Protein AF-A0A7Y3U774-F1 (afdb_monomer_lite)

pLDDT: mean 83.95, std 16.53, range [40.88, 98.19]

Radius of gyration: 30.3 Å; chains: 1; bounding box: 85×53×79 Å

Foldseek 3Di:
DPDDLVNVLVVLLVVLVVLVVVLVVCLVPDDDCCVPDCNVVLLQLLVQCQVPVVDVVSVQWPARVVPGTDPDGCVLSVCLNVLCVVVHSPDLVSLLVVLLVLLVLVLVVQLVVLCVVCVPSSNRNSVSSNVQSPPPVSSVSSRHSDCPSVVVSVVSVVVVVVVVVPPVVVVDPPPPPPPPPDPPDDDDDDDDDDDDDDDDDDDDDDDDDDDDDDDD

Secondary structure (DSSP, 8-state):
----HHHHHHHHHHHHHHHHHHHHHHHHHSPP-TTSTTHHHHHHHHHHHHHTTT-HHHHHS-EETTTEE-SS-THHHHHHHHHHHHH-TT-HHHHHHHHHHHHHHHHHHHHHHHHHH-TTT--HHHHHHHHHHH-HHHHHHTTSS-HHHHHHHHHHHHHHHHHHHH-HHHHS--PPP--------------------------------PPP----

Sequence (216 aa):
MPESPATLRRVITILAMICVIASITIRITGPSDIHDQTQPKTLSYTTDILTHSTDLDHWILPSIQQREPATKPPLYNWLAVPFVAVFGHQSIVAHKAPSLLTWLALIVILYRLGHHIDPAFRLTGPLAVIAFVTNYAWFKLGYLARPDGLLTLWLVIGWAAATALSDPSRTRPRFPAADHVGSHRAGSAHQGTAGSPHSGLCRAPALHHQPRFKRA

Structure (mmCIF, N/CA/C/O backbone):
data_AF-A0A7Y3U774-F1
#
_entry.id   AF-A0A7Y3U774-F1
#
loop_
_atom_site.group_PDB
_atom_site.id
_atom_site.type_symbol
_atom_site.label_atom_id
_atom_site.label_alt_id
_atom_site.label_comp_id
_atom_site.label_asym_id
_atom_site.label_entity_id
_atom_site.label_seq_id
_atom_site.pdbx_PDB_ins_code
_atom_site.Cartn_x
_atom_site.Cartn_y
_atom_site.Cartn_z
_atom_site.occupancy
_atom_site.B_iso_or_equiv
_atom_site.auth_seq_id
_atom_site.auth_comp_id
_atom_site.auth_asym_id
_atom_site.auth_atom_id
_atom_site.pdbx_PDB_model_num
ATOM 1 N N . MET A 1 1 ? -16.871 25.857 25.755 1.00 54.69 1 MET A N 1
ATOM 2 C CA . MET A 1 1 ? -18.035 25.284 25.047 1.00 54.69 1 MET A CA 1
ATOM 3 C C . MET A 1 1 ? -17.734 23.816 24.792 1.00 54.69 1 MET A C 1
ATOM 5 O O . MET A 1 1 ? -16.640 23.554 24.309 1.00 54.69 1 MET A O 1
ATOM 9 N N . PRO A 1 2 ? -18.591 22.859 25.182 1.00 52.97 2 PRO A N 1
ATOM 10 C CA . PRO A 1 2 ? -18.344 21.455 24.875 1.00 52.97 2 PRO A CA 1
ATOM 11 C C . PRO A 1 2 ? -18.519 21.244 23.366 1.00 52.97 2 PRO A C 1
ATOM 13 O O . PRO A 1 2 ? -19.636 21.286 22.854 1.00 52.97 2 PRO A O 1
ATOM 16 N N . GLU A 1 3 ? -17.409 21.076 22.646 1.00 73.19 3 GLU A N 1
ATOM 17 C CA . GLU A 1 3 ? -17.420 20.651 21.245 1.00 73.19 3 GLU A CA 1
ATOM 18 C C . GLU A 1 3 ? -18.211 19.347 21.133 1.00 73.19 3 GLU A C 1
ATOM 20 O O . GLU A 1 3 ? -17.966 18.392 21.875 1.00 73.19 3 GLU A O 1
ATOM 25 N N . SER A 1 4 ? -19.183 19.298 20.220 1.00 86.94 4 SER A N 1
ATOM 26 C CA . SER A 1 4 ? -19.951 18.072 20.023 1.00 86.94 4 SER A CA 1
ATOM 27 C C . SER A 1 4 ? -18.995 16.934 19.617 1.00 86.94 4 SER A C 1
ATOM 29 O O . SER A 1 4 ? -18.084 17.162 18.810 1.00 86.94 4 SER A O 1
ATOM 31 N N . PRO A 1 5 ? -19.181 15.692 20.102 1.00 86.19 5 PRO A N 1
ATOM 32 C CA . PRO A 1 5 ? -18.317 14.563 19.731 1.00 86.19 5 PRO A CA 1
ATOM 33 C C . PRO A 1 5 ? -18.279 14.329 18.209 1.00 86.19 5 PRO A C 1
ATOM 35 O O . PRO A 1 5 ? -17.294 13.830 17.662 1.00 86.19 5 PRO A O 1
ATOM 38 N N . ALA A 1 6 ? -19.326 14.753 17.495 1.00 88.38 6 ALA A N 1
ATOM 39 C CA . ALA A 1 6 ? -19.373 14.739 16.040 1.00 88.38 6 ALA A CA 1
ATOM 40 C C . ALA A 1 6 ? -18.413 15.756 15.395 1.00 88.38 6 ALA A C 1
ATOM 42 O O . ALA A 1 6 ? -17.790 15.424 14.383 1.00 88.38 6 ALA A O 1
ATOM 43 N N . THR A 1 7 ? -18.275 16.960 15.964 1.00 92.06 7 THR A N 1
ATOM 44 C CA . THR A 1 7 ? -17.331 17.984 15.486 1.00 92.06 7 THR A CA 1
ATOM 45 C C . THR A 1 7 ? -15.898 17.490 15.636 1.00 92.06 7 THR A C 1
ATOM 47 O O . THR A 1 7 ? -15.157 17.468 14.654 1.00 92.06 7 THR A O 1
ATOM 50 N N . LEU A 1 8 ? -15.540 16.985 16.822 1.00 91.94 8 LEU A N 1
ATOM 51 C CA . LEU A 1 8 ? -14.204 16.448 17.093 1.00 91.94 8 LEU A CA 1
ATOM 52 C C . LEU A 1 8 ? -13.833 15.325 16.114 1.00 91.94 8 LEU A C 1
ATOM 54 O O . LEU A 1 8 ? -12.761 15.348 15.509 1.00 91.94 8 LEU A O 1
ATOM 58 N N . ARG A 1 9 ? -14.749 14.376 15.880 1.00 92.25 9 ARG A N 1
ATOM 59 C CA . ARG A 1 9 ? -14.540 13.292 14.909 1.00 92.25 9 ARG A CA 1
ATOM 60 C C . ARG A 1 9 ? -14.289 13.814 13.497 1.00 92.25 9 ARG A C 1
ATOM 62 O O . ARG A 1 9 ? -13.404 13.303 12.809 1.00 92.25 9 ARG A O 1
ATOM 69 N N . ARG A 1 10 ? -15.070 14.802 13.045 1.00 93.94 10 ARG A N 1
ATOM 70 C CA . ARG A 1 10 ? -14.894 15.410 11.715 1.00 93.94 10 ARG A CA 1
ATOM 71 C C . ARG A 1 10 ? -13.521 16.059 11.598 1.00 93.94 10 ARG A C 1
ATOM 73 O O . ARG A 1 10 ? -12.820 15.769 10.636 1.00 93.94 10 ARG A O 1
ATOM 80 N N . VAL A 1 11 ? -13.121 16.853 12.590 1.00 95.44 11 VAL A N 1
ATOM 81 C CA . VAL A 1 11 ? -11.811 17.521 12.612 1.00 95.44 11 VAL A CA 1
ATOM 82 C C . VAL A 1 11 ? -10.673 16.503 12.546 1.00 95.44 11 VAL A C 1
ATOM 84 O O . VAL A 1 11 ? -9.805 16.623 11.688 1.00 95.44 11 VAL A O 1
ATOM 87 N N . ILE A 1 12 ? -10.708 15.453 13.373 1.00 95.94 12 ILE A N 1
ATOM 88 C CA . ILE A 1 12 ? -9.663 14.416 13.377 1.00 95.94 12 ILE A CA 1
ATOM 89 C C . ILE A 1 12 ? -9.645 13.639 12.051 1.00 95.94 12 ILE A C 1
ATOM 91 O O . ILE A 1 12 ? -8.577 13.309 11.544 1.00 95.94 12 ILE A O 1
ATOM 95 N N . THR A 1 13 ? -10.808 13.375 11.449 1.00 95.75 13 THR A N 1
ATOM 96 C CA . THR A 1 13 ? -10.879 12.703 10.139 1.00 95.75 13 THR A CA 1
ATOM 97 C C . THR A 1 13 ? -10.300 13.578 9.028 1.00 95.75 13 THR A C 1
ATOM 99 O O . THR A 1 13 ? -9.538 13.084 8.201 1.00 95.75 13 THR A O 1
ATOM 102 N N . ILE A 1 14 ? -10.614 14.877 9.021 1.00 97.12 14 ILE A N 1
ATOM 103 C CA . ILE A 1 14 ? -10.038 15.840 8.073 1.00 97.12 14 ILE A CA 1
ATOM 104 C C . ILE A 1 14 ? -8.521 15.902 8.253 1.00 97.12 14 ILE A C 1
ATOM 106 O O . ILE A 1 14 ? -7.791 15.818 7.270 1.00 97.12 14 ILE A O 1
ATOM 110 N N . LEU A 1 15 ? -8.043 15.971 9.496 1.00 97.81 15 LEU A N 1
ATOM 111 C CA . LEU A 1 15 ? -6.615 15.957 9.796 1.00 97.81 15 LEU A CA 1
ATOM 112 C C . LEU A 1 15 ? -5.939 14.680 9.278 1.00 97.81 15 LEU A C 1
ATOM 114 O O . LEU A 1 15 ? -4.902 14.766 8.627 1.00 97.81 15 LEU A O 1
ATOM 118 N N . ALA A 1 16 ? -6.548 13.509 9.488 1.00 97.44 16 ALA A N 1
ATOM 119 C CA . ALA A 1 16 ? -6.041 12.246 8.957 1.00 97.44 16 ALA A CA 1
ATOM 120 C C . ALA A 1 16 ? -5.934 12.269 7.424 1.00 97.44 16 ALA A C 1
ATOM 122 O O . ALA A 1 16 ? -4.905 11.871 6.878 1.00 97.44 16 ALA A O 1
ATOM 123 N N . MET A 1 17 ? -6.954 12.787 6.732 1.00 97.69 17 MET A N 1
ATOM 124 C CA . MET A 1 17 ? -6.932 12.939 5.273 1.00 97.69 17 MET A CA 1
ATOM 125 C C . MET A 1 17 ? -5.830 13.895 4.811 1.00 97.69 17 MET A C 1
ATOM 127 O O . MET A 1 17 ? -5.118 13.579 3.861 1.00 97.69 17 MET A O 1
ATOM 131 N N . ILE A 1 18 ? -5.646 15.025 5.501 1.00 98.19 18 ILE A N 1
ATOM 132 C CA . ILE A 1 18 ? -4.562 15.973 5.214 1.00 98.19 18 ILE A CA 1
ATOM 133 C C . ILE A 1 18 ? -3.204 15.288 5.374 1.00 98.19 18 ILE A C 1
ATOM 135 O O . ILE A 1 18 ? -2.370 15.410 4.482 1.00 98.19 18 ILE A O 1
ATOM 139 N N . CYS A 1 19 ? -2.985 14.530 6.453 1.00 97.56 19 CYS A N 1
ATOM 140 C CA . CYS A 1 19 ? -1.737 13.794 6.656 1.00 97.56 19 CYS A CA 1
ATOM 141 C C . CYS A 1 19 ? -1.488 12.770 5.540 1.00 97.56 19 CYS A C 1
ATOM 143 O O . CYS A 1 19 ? -0.387 12.729 5.004 1.00 97.56 19 CYS A O 1
ATOM 145 N N . VAL A 1 20 ? -2.502 11.990 5.145 1.00 97.06 20 VAL A N 1
ATOM 146 C CA . VAL A 1 20 ? -2.387 11.019 4.040 1.00 97.06 20 VAL A CA 1
ATOM 147 C C . VAL A 1 20 ? -2.008 11.722 2.736 1.00 97.06 20 VAL A C 1
ATOM 149 O O . VAL A 1 20 ? -1.048 11.317 2.080 1.00 97.06 20 VAL A O 1
ATOM 152 N N . ILE A 1 21 ? -2.728 12.788 2.374 1.00 96.81 21 ILE A N 1
ATOM 153 C CA . ILE A 1 21 ? -2.476 13.551 1.145 1.00 96.81 21 ILE A CA 1
ATOM 154 C C . ILE A 1 21 ? -1.075 14.163 1.185 1.00 96.81 21 ILE A C 1
ATOM 156 O O . ILE A 1 21 ? -0.319 14.005 0.232 1.00 96.81 21 ILE A O 1
ATOM 160 N N . ALA A 1 22 ? -0.694 14.804 2.292 1.00 96.31 22 ALA A N 1
ATOM 161 C CA . ALA A 1 22 ? 0.634 15.381 2.461 1.00 96.31 22 ALA A CA 1
ATOM 162 C C . ALA A 1 22 ? 1.730 14.317 2.316 1.00 96.31 22 ALA A C 1
ATOM 164 O O . ALA A 1 22 ? 2.695 14.535 1.587 1.00 96.31 22 ALA A O 1
ATOM 165 N N . SER A 1 23 ? 1.567 13.145 2.938 1.00 95.00 23 SER A N 1
ATOM 166 C CA . SER A 1 23 ? 2.525 12.045 2.824 1.00 95.00 23 SER A CA 1
ATOM 167 C C . SER A 1 23 ? 2.686 11.555 1.381 1.00 95.00 23 SER A C 1
ATOM 169 O O . SER A 1 23 ? 3.817 11.367 0.929 1.00 95.00 23 SER A O 1
ATOM 171 N N . ILE A 1 24 ? 1.585 11.381 0.642 1.00 93.38 24 ILE A N 1
ATOM 172 C CA . ILE A 1 24 ? 1.624 10.978 -0.773 1.00 93.38 24 ILE A CA 1
ATOM 173 C C . ILE A 1 24 ? 2.316 12.054 -1.607 1.00 93.38 24 ILE A C 1
ATOM 175 O O . ILE A 1 24 ? 3.241 11.740 -2.354 1.00 93.38 24 ILE A O 1
ATOM 179 N N . THR A 1 25 ? 1.915 13.316 -1.446 1.00 94.50 25 THR A N 1
ATOM 180 C CA . THR A 1 25 ? 2.491 14.444 -2.184 1.00 94.50 25 THR A CA 1
ATOM 181 C C . THR A 1 25 ? 3.994 14.529 -1.956 1.00 94.50 25 THR A C 1
ATOM 183 O O . THR A 1 25 ? 4.744 14.492 -2.925 1.00 94.50 25 THR A O 1
ATOM 186 N N . ILE A 1 26 ? 4.450 14.525 -0.697 1.00 94.44 26 ILE A N 1
ATOM 187 C CA . ILE A 1 26 ? 5.881 14.579 -0.354 1.00 94.44 26 ILE A CA 1
ATOM 188 C C . ILE A 1 26 ? 6.647 13.415 -0.993 1.00 94.44 26 ILE A C 1
ATOM 190 O O . ILE A 1 26 ? 7.786 13.592 -1.421 1.00 94.44 26 ILE A O 1
ATOM 194 N N . ARG A 1 27 ? 6.053 12.220 -1.073 1.00 91.12 27 ARG A N 1
ATOM 195 C CA . ARG A 1 27 ? 6.713 11.052 -1.672 1.00 91.12 27 ARG A CA 1
ATOM 196 C C . ARG A 1 27 ? 6.754 11.086 -3.191 1.00 91.12 27 ARG A C 1
ATOM 198 O O . ARG A 1 27 ? 7.758 10.666 -3.758 1.00 91.12 27 ARG A O 1
ATOM 205 N N . ILE A 1 28 ? 5.712 11.595 -3.836 1.00 90.12 28 ILE A N 1
ATOM 206 C CA . ILE A 1 28 ? 5.673 11.731 -5.293 1.00 90.12 28 ILE A CA 1
ATOM 207 C C . ILE A 1 28 ? 6.609 12.851 -5.760 1.00 90.12 28 ILE A C 1
ATOM 209 O O . ILE A 1 28 ? 7.312 12.666 -6.749 1.00 90.12 28 ILE A O 1
ATOM 213 N N . THR A 1 29 ? 6.646 13.986 -5.053 1.00 91.81 29 THR A N 1
ATOM 214 C CA . THR A 1 29 ? 7.467 15.151 -5.434 1.00 91.81 29 THR A CA 1
ATOM 215 C C . THR A 1 29 ? 8.884 15.119 -4.864 1.00 91.81 29 THR A C 1
ATOM 217 O O . THR A 1 29 ? 9.727 15.911 -5.278 1.00 91.81 29 THR A O 1
ATOM 220 N N . GLY A 1 30 ? 9.147 14.264 -3.876 1.00 88.56 30 GLY A N 1
ATOM 221 C CA . GLY A 1 30 ? 10.453 14.136 -3.240 1.00 88.56 30 GLY A CA 1
ATOM 222 C C . GLY A 1 30 ? 11.482 13.392 -4.103 1.00 88.56 30 GLY A C 1
ATOM 223 O O . GLY A 1 30 ? 11.127 12.756 -5.099 1.00 88.56 30 GLY A O 1
ATOM 224 N N . PRO A 1 31 ? 12.769 13.424 -3.714 1.00 86.94 31 PRO A N 1
ATOM 225 C CA . PRO A 1 31 ? 13.822 12.679 -4.397 1.00 86.94 31 PRO A CA 1
ATOM 226 C C . PRO A 1 31 ? 13.506 11.180 -4.477 1.00 86.94 31 PRO A C 1
ATOM 228 O O . PRO A 1 31 ? 12.990 10.577 -3.532 1.00 86.94 31 PRO A O 1
ATOM 231 N N . SER A 1 32 ? 13.821 10.563 -5.617 1.00 83.56 32 SER A N 1
ATOM 232 C CA . SER A 1 32 ? 13.560 9.140 -5.824 1.00 83.56 32 SER A CA 1
ATOM 233 C C . SER A 1 32 ? 14.695 8.274 -5.283 1.00 83.56 32 SER A C 1
ATOM 235 O O . SER A 1 32 ? 15.791 8.263 -5.833 1.00 83.56 32 SER A O 1
ATOM 237 N N . ASP A 1 33 ? 14.387 7.439 -4.292 1.00 86.69 33 ASP A N 1
ATOM 238 C CA . ASP A 1 33 ? 15.313 6.430 -3.757 1.00 86.69 33 ASP A CA 1
ATOM 239 C C . ASP A 1 33 ? 15.398 5.160 -4.634 1.00 86.69 33 ASP A C 1
ATOM 241 O O . ASP A 1 33 ? 15.720 4.088 -4.133 1.00 86.69 33 ASP A O 1
ATOM 245 N N . ILE A 1 34 ? 15.036 5.203 -5.924 1.00 86.19 34 ILE A N 1
ATOM 246 C CA . ILE A 1 34 ? 14.838 3.972 -6.720 1.00 86.19 34 ILE A CA 1
ATOM 247 C C . ILE A 1 34 ? 16.119 3.157 -6.940 1.00 86.19 34 ILE A C 1
ATOM 249 O O . ILE A 1 34 ? 16.055 1.940 -7.105 1.00 86.19 34 ILE A O 1
ATOM 253 N N . HIS A 1 35 ? 17.276 3.814 -6.878 1.00 87.06 35 HIS A N 1
ATOM 254 C CA . HIS A 1 35 ? 18.579 3.165 -6.988 1.00 87.06 35 HIS A CA 1
ATOM 255 C C . HIS A 1 35 ? 19.136 2.676 -5.642 1.00 87.06 35 HIS A C 1
ATOM 257 O O . HIS A 1 35 ? 20.226 2.114 -5.606 1.00 87.06 35 HIS A O 1
ATOM 263 N N . ASP A 1 36 ? 18.394 2.850 -4.544 1.00 87.81 36 ASP A N 1
ATOM 264 C CA . ASP A 1 36 ? 18.848 2.462 -3.210 1.00 87.81 36 ASP A CA 1
ATOM 265 C C . ASP A 1 36 ? 18.584 0.974 -2.905 1.00 87.81 36 ASP A C 1
ATOM 267 O O . ASP A 1 36 ? 17.485 0.435 -3.129 1.00 87.81 36 ASP A O 1
ATOM 271 N N . GLN A 1 37 ? 19.587 0.331 -2.302 1.00 85.94 37 GLN A N 1
ATOM 272 C CA . GLN A 1 37 ? 19.579 -1.052 -1.812 1.00 85.94 37 GLN A CA 1
ATOM 273 C C . GLN A 1 37 ? 19.120 -2.079 -2.869 1.00 85.94 37 GLN A C 1
ATOM 275 O O . GLN A 1 37 ? 19.763 -2.268 -3.895 1.00 85.94 37 GLN A O 1
ATOM 280 N N . THR A 1 38 ? 18.028 -2.804 -2.598 1.00 88.44 38 THR A N 1
ATOM 281 C CA . THR A 1 38 ? 17.565 -3.959 -3.385 1.00 88.44 38 THR A CA 1
ATOM 282 C C . THR A 1 38 ? 16.500 -3.611 -4.425 1.00 88.44 38 THR A C 1
ATOM 284 O O . THR A 1 38 ? 16.056 -4.494 -5.153 1.00 88.44 38 THR A O 1
ATOM 287 N N . GLN A 1 39 ? 16.103 -2.339 -4.537 1.00 92.44 39 GLN A N 1
ATOM 288 C CA . GLN A 1 39 ? 15.086 -1.901 -5.501 1.00 92.44 39 GLN A CA 1
ATOM 289 C C . GLN A 1 39 ? 15.509 -2.076 -6.966 1.00 92.44 39 GLN A C 1
ATOM 291 O O . GLN A 1 39 ? 14.670 -2.546 -7.735 1.00 92.44 39 GLN A O 1
ATOM 296 N N . PRO A 1 40 ? 16.772 -1.808 -7.369 1.00 92.94 40 PRO A N 1
ATOM 297 C CA . PRO A 1 40 ? 17.206 -2.059 -8.743 1.00 92.94 40 PRO A CA 1
ATOM 298 C C . PRO A 1 40 ? 16.983 -3.506 -9.183 1.00 92.94 40 PRO A C 1
ATOM 300 O O . PRO A 1 40 ? 16.563 -3.735 -10.312 1.00 92.94 40 PRO A O 1
ATOM 303 N N . LYS A 1 41 ? 17.183 -4.471 -8.270 1.00 92.31 41 LYS A N 1
ATOM 304 C CA . LYS A 1 41 ? 16.915 -5.890 -8.536 1.00 92.31 41 LYS A CA 1
ATOM 305 C C . LYS A 1 41 ? 15.422 -6.138 -8.775 1.00 92.31 41 LYS A C 1
ATOM 307 O O . LYS A 1 41 ? 15.053 -6.801 -9.737 1.00 92.31 41 LYS A O 1
ATOM 312 N N . THR A 1 42 ? 14.549 -5.563 -7.942 1.00 92.81 42 THR A N 1
ATOM 313 C CA . THR A 1 42 ? 13.092 -5.651 -8.141 1.00 92.81 42 THR A CA 1
ATOM 314 C C . THR A 1 42 ? 12.684 -5.094 -9.504 1.00 92.81 42 THR A C 1
ATOM 316 O O . THR A 1 42 ? 11.907 -5.728 -10.209 1.00 92.81 42 THR A O 1
ATOM 319 N N . LEU A 1 43 ? 13.227 -3.938 -9.890 1.00 94.12 43 LEU A N 1
ATOM 320 C CA . LEU A 1 43 ? 12.966 -3.326 -11.191 1.00 94.12 43 LEU A CA 1
ATOM 321 C C . LEU A 1 43 ? 13.410 -4.235 -12.337 1.00 94.12 43 LEU A C 1
ATOM 323 O O . LEU A 1 43 ? 12.614 -4.474 -13.243 1.00 94.12 43 LEU A O 1
ATOM 327 N N . SER A 1 44 ? 14.635 -4.770 -12.276 1.00 93.06 44 SER A N 1
ATOM 328 C CA . SER A 1 44 ? 15.164 -5.640 -13.330 1.00 93.06 44 SER A CA 1
ATOM 329 C C . SER A 1 44 ? 14.327 -6.903 -13.513 1.00 93.06 44 SER A C 1
ATOM 331 O O . SER A 1 44 ? 14.095 -7.312 -14.645 1.00 93.06 44 SER A O 1
ATOM 333 N N . TYR A 1 45 ? 13.811 -7.486 -12.426 1.00 94.06 45 TYR A N 1
ATOM 334 C CA . TYR A 1 45 ? 12.909 -8.637 -12.515 1.00 94.06 45 TYR A CA 1
ATOM 335 C C . TYR A 1 45 ? 11.573 -8.272 -13.171 1.00 94.06 45 TYR A C 1
ATOM 337 O O . TYR A 1 45 ? 11.073 -9.023 -13.998 1.00 94.06 45 TYR A O 1
ATOM 345 N N . THR A 1 46 ? 10.998 -7.106 -12.854 1.00 94.56 46 THR A N 1
ATOM 346 C CA . THR A 1 46 ? 9.758 -6.649 -13.508 1.00 94.56 46 THR A CA 1
ATOM 347 C C . THR A 1 46 ? 9.975 -6.421 -15.000 1.00 94.56 46 THR A C 1
ATOM 349 O O . THR A 1 46 ? 9.122 -6.787 -15.806 1.00 94.56 46 THR A O 1
ATOM 352 N N . THR A 1 47 ? 11.109 -5.825 -15.378 1.00 93.25 47 THR A N 1
ATOM 353 C CA . THR A 1 47 ? 11.439 -5.623 -16.792 1.00 93.25 47 THR A CA 1
ATOM 354 C C . THR A 1 47 ? 11.710 -6.941 -17.505 1.00 93.25 47 THR A C 1
ATOM 356 O O . THR A 1 47 ? 11.267 -7.076 -18.634 1.00 93.25 47 THR A O 1
ATOM 359 N N . ASP A 1 48 ? 12.358 -7.911 -16.850 1.00 93.62 48 ASP A N 1
ATOM 360 C CA . ASP A 1 48 ? 12.625 -9.238 -17.422 1.00 93.62 48 ASP A CA 1
ATOM 361 C C . ASP A 1 48 ? 11.325 -9.978 -17.773 1.00 93.62 48 ASP A C 1
ATOM 363 O O . ASP A 1 48 ? 11.181 -10.471 -18.891 1.00 93.62 48 ASP A O 1
ATOM 367 N N . ILE A 1 49 ? 10.337 -9.960 -16.865 1.00 94.12 49 ILE A N 1
ATOM 368 C CA . ILE A 1 49 ? 9.003 -10.533 -17.121 1.00 94.12 49 ILE A CA 1
ATOM 369 C C . ILE A 1 49 ? 8.331 -9.849 -18.314 1.00 94.12 49 ILE A C 1
ATOM 371 O O . ILE A 1 49 ? 7.695 -10.506 -19.130 1.00 94.12 49 ILE A O 1
ATOM 375 N N . LEU A 1 50 ? 8.445 -8.523 -18.423 1.00 93.38 50 LEU A N 1
ATOM 376 C CA . LEU A 1 50 ? 7.821 -7.773 -19.514 1.00 93.38 50 LEU A CA 1
ATOM 377 C C . LEU A 1 50 ? 8.479 -8.050 -20.867 1.00 93.38 50 LEU A C 1
ATOM 379 O O . LEU A 1 50 ? 7.771 -8.257 -21.856 1.00 93.38 50 LEU A O 1
ATOM 383 N N . THR A 1 51 ? 9.812 -8.066 -20.920 1.00 91.88 51 THR A N 1
ATOM 384 C CA . THR A 1 51 ? 10.558 -8.294 -22.164 1.00 91.88 51 THR A CA 1
ATOM 385 C C . THR A 1 51 ? 10.411 -9.721 -22.678 1.00 91.88 51 THR A C 1
ATOM 387 O O . THR A 1 51 ? 10.407 -9.914 -23.889 1.00 91.88 51 THR A O 1
ATOM 390 N N . HIS A 1 52 ? 10.232 -10.693 -21.782 1.00 90.88 52 HIS A N 1
ATOM 391 C CA . HIS A 1 52 ? 10.026 -12.108 -22.109 1.00 90.88 52 HIS A CA 1
ATOM 392 C C . HIS A 1 52 ? 8.589 -12.559 -21.805 1.00 90.88 52 HIS A C 1
ATOM 394 O O . HIS A 1 52 ? 8.346 -13.692 -21.403 1.00 90.88 52 HIS A O 1
ATOM 400 N N . SER A 1 53 ? 7.612 -11.661 -21.974 1.00 83.94 53 SER A N 1
ATOM 401 C CA . SER A 1 53 ? 6.226 -11.892 -21.537 1.00 83.94 53 SER A CA 1
ATOM 402 C C . SER A 1 53 ? 5.529 -13.082 -22.205 1.00 83.94 53 SER A C 1
ATOM 404 O O . SER A 1 53 ? 4.550 -13.584 -21.649 1.00 83.94 53 SER A O 1
ATOM 406 N N . THR A 1 54 ? 6.032 -13.554 -23.349 1.00 85.19 54 THR A N 1
ATOM 407 C CA . THR A 1 54 ? 5.557 -14.758 -24.049 1.00 85.19 54 THR A CA 1
ATOM 408 C C . THR A 1 54 ? 5.954 -16.062 -23.360 1.00 85.19 54 THR A C 1
ATOM 410 O O . THR A 1 54 ? 5.263 -17.065 -23.535 1.00 85.19 54 THR A O 1
ATOM 413 N N . ASP A 1 55 ? 7.016 -16.046 -22.554 1.00 87.19 55 ASP A N 1
ATOM 414 C CA . ASP A 1 55 ? 7.598 -17.236 -21.942 1.00 87.19 55 ASP A CA 1
ATOM 415 C C . ASP A 1 55 ? 7.198 -17.321 -20.465 1.00 87.19 55 ASP A C 1
ATOM 417 O O . ASP A 1 55 ? 7.581 -16.497 -19.632 1.00 87.19 55 ASP A O 1
ATOM 421 N N . LEU A 1 56 ? 6.423 -18.352 -20.118 1.00 86.81 56 LEU A N 1
ATOM 422 C CA . LEU A 1 56 ? 5.956 -18.608 -18.747 1.00 86.81 56 LEU A CA 1
ATOM 423 C C . LEU A 1 56 ? 7.104 -18.746 -17.735 1.00 86.81 56 LEU A C 1
ATOM 425 O O . LEU A 1 56 ? 6.927 -18.423 -16.559 1.00 86.81 56 LEU A O 1
ATOM 429 N N . ASP A 1 57 ? 8.282 -19.171 -18.184 1.00 87.69 57 ASP A N 1
ATOM 430 C CA . ASP A 1 57 ? 9.451 -19.385 -17.332 1.00 87.69 57 ASP A CA 1
ATOM 431 C C . ASP A 1 57 ? 9.883 -18.096 -16.620 1.00 87.69 57 ASP A C 1
ATOM 433 O O . ASP A 1 57 ? 10.161 -18.114 -15.419 1.00 87.69 57 ASP A O 1
ATOM 437 N N . HIS A 1 58 ? 9.832 -16.955 -17.315 1.00 89.25 58 HIS A N 1
ATOM 438 C CA . HIS A 1 58 ? 10.201 -15.657 -16.745 1.00 89.25 58 HIS A CA 1
ATOM 439 C C . HIS A 1 58 ? 9.167 -15.144 -15.742 1.00 89.25 58 HIS A C 1
ATOM 441 O O . HIS A 1 58 ? 9.521 -14.440 -14.796 1.00 89.25 58 HIS A O 1
ATOM 447 N N . TRP A 1 59 ? 7.899 -15.543 -15.883 1.00 91.81 59 TRP A N 1
ATOM 448 C CA . TRP A 1 59 ? 6.876 -15.258 -14.878 1.00 91.81 59 TRP A CA 1
ATOM 449 C C . TRP A 1 59 ? 7.132 -16.030 -13.583 1.00 91.81 59 TRP A C 1
ATOM 451 O O . TRP A 1 59 ? 6.889 -15.497 -12.501 1.00 91.81 59 TRP A O 1
ATOM 461 N N . ILE A 1 60 ? 7.625 -17.265 -13.663 1.00 91.62 60 ILE A N 1
ATOM 462 C CA . ILE A 1 60 ? 7.861 -18.106 -12.483 1.00 91.62 60 ILE A CA 1
ATOM 463 C C . ILE A 1 60 ? 9.188 -17.743 -11.809 1.00 91.62 60 ILE A C 1
ATOM 465 O O . ILE A 1 60 ? 9.225 -17.563 -10.588 1.00 91.62 60 ILE A O 1
ATOM 469 N N . LEU A 1 61 ? 10.265 -17.626 -12.589 1.00 92.31 61 LEU A N 1
ATOM 470 C CA . LEU A 1 61 ? 11.617 -17.389 -12.092 1.00 92.31 61 LEU A CA 1
ATOM 471 C C . LEU A 1 61 ? 12.302 -16.256 -12.873 1.00 92.31 61 LEU A C 1
ATOM 473 O O . LEU A 1 61 ? 13.179 -16.513 -13.699 1.00 92.31 61 LEU A O 1
ATOM 477 N N . PRO A 1 62 ? 11.939 -14.990 -12.600 1.00 91.19 62 PRO A N 1
ATOM 478 C CA . PRO A 1 62 ? 12.590 -13.860 -13.244 1.00 91.19 62 PRO A CA 1
ATOM 479 C C . PRO A 1 62 ? 14.066 -13.792 -12.850 1.00 91.19 62 PRO A C 1
ATOM 481 O O . PRO A 1 62 ? 14.448 -14.154 -11.730 1.00 91.19 62 PRO A O 1
ATOM 484 N N . SER A 1 63 ? 14.901 -13.293 -13.756 1.00 90.06 63 SER A N 1
ATOM 485 C CA . SER A 1 63 ? 16.352 -13.265 -13.564 1.00 90.06 63 SER A CA 1
ATOM 486 C C . SER A 1 63 ? 16.966 -11.913 -13.920 1.00 90.06 63 SER A C 1
ATOM 488 O O . SER A 1 63 ? 16.461 -11.166 -14.756 1.00 90.06 63 SER A O 1
ATOM 490 N N . ILE A 1 64 ? 18.083 -11.572 -13.278 1.00 86.38 64 ILE A N 1
ATOM 491 C CA . ILE A 1 64 ? 18.875 -10.401 -13.661 1.00 86.38 64 ILE A CA 1
ATOM 492 C C . ILE A 1 64 ? 19.808 -10.827 -14.785 1.00 86.38 64 ILE A C 1
ATOM 494 O O . ILE A 1 64 ? 20.715 -11.631 -14.560 1.00 86.38 64 ILE A O 1
ATOM 498 N N . GLN A 1 65 ? 19.588 -10.278 -15.983 1.00 78.44 65 GLN A N 1
ATOM 499 C CA . GLN A 1 65 ? 20.441 -10.513 -17.156 1.00 78.44 65 GLN A CA 1
ATOM 500 C C . GLN A 1 65 ? 20.681 -12.010 -17.440 1.00 78.44 65 GLN A C 1
ATOM 502 O O . GLN A 1 65 ? 21.783 -12.381 -17.840 1.00 78.44 65 GLN A O 1
ATOM 507 N N . GLN A 1 66 ? 19.690 -12.875 -17.179 1.00 74.69 66 GLN A N 1
ATOM 508 C CA . GLN A 1 66 ? 19.787 -14.335 -17.353 1.00 74.69 66 GLN A CA 1
ATOM 509 C C . GLN A 1 66 ? 20.897 -15.021 -16.529 1.00 74.69 66 GLN A C 1
ATOM 511 O O . GLN A 1 66 ? 21.281 -16.151 -16.822 1.00 74.69 66 GLN A O 1
ATOM 516 N N . ARG A 1 67 ? 21.433 -14.358 -15.493 1.00 81.81 67 ARG A N 1
ATOM 517 C CA . ARG A 1 67 ? 22.541 -14.881 -14.669 1.00 81.81 67 ARG A CA 1
ATOM 518 C C . ARG A 1 67 ? 22.140 -15.177 -13.234 1.00 81.81 67 ARG A C 1
ATOM 520 O O . ARG A 1 67 ? 22.512 -16.215 -12.700 1.00 81.81 67 ARG A O 1
ATOM 527 N N . GLU A 1 68 ? 21.399 -14.267 -12.606 1.00 86.88 68 GLU A N 1
ATOM 528 C CA . GLU A 1 68 ? 20.984 -14.406 -11.207 1.00 86.88 68 GLU A CA 1
ATOM 529 C C . GLU A 1 68 ? 19.463 -14.572 -11.121 1.00 86.88 68 GLU A C 1
ATOM 531 O O . GLU A 1 68 ? 18.747 -13.604 -11.402 1.00 86.88 68 GLU A O 1
ATOM 536 N N . PRO A 1 69 ? 18.942 -15.752 -10.736 1.00 89.19 69 PRO A N 1
ATOM 537 C CA . PRO A 1 69 ? 17.512 -15.921 -10.513 1.00 89.19 69 PRO A CA 1
ATOM 538 C C . PRO A 1 69 ? 17.051 -15.131 -9.282 1.00 89.19 69 PRO A C 1
ATOM 540 O O . PRO A 1 69 ? 17.806 -14.918 -8.325 1.00 89.19 69 PRO A O 1
ATOM 543 N N . ALA A 1 70 ? 15.787 -14.715 -9.285 1.00 90.19 70 ALA A N 1
ATOM 544 C CA . ALA A 1 70 ? 15.192 -14.020 -8.158 1.00 90.19 70 ALA A CA 1
ATOM 545 C C . ALA A 1 70 ? 15.214 -14.880 -6.885 1.00 90.19 70 ALA A C 1
ATOM 547 O O . ALA A 1 70 ? 14.729 -16.005 -6.847 1.00 90.19 70 ALA A O 1
ATOM 548 N N . THR A 1 71 ? 15.738 -14.308 -5.800 1.00 89.62 71 THR A N 1
ATOM 549 C CA . THR A 1 71 ? 15.782 -14.950 -4.474 1.00 89.62 71 THR A CA 1
ATOM 550 C C . THR A 1 71 ? 14.514 -14.726 -3.649 1.00 89.62 71 THR A C 1
ATOM 552 O O . THR A 1 71 ? 14.374 -15.274 -2.557 1.00 89.62 71 THR A O 1
ATOM 555 N N . LYS A 1 72 ? 13.597 -13.888 -4.140 1.00 89.44 72 LYS A N 1
ATOM 556 C CA . LYS A 1 72 ? 12.322 -13.549 -3.499 1.00 89.44 72 LYS A CA 1
ATOM 557 C C . LYS A 1 72 ? 11.169 -14.000 -4.398 1.00 89.44 72 LYS A C 1
ATOM 559 O O . LYS A 1 72 ? 11.335 -13.982 -5.616 1.00 89.44 72 LYS A O 1
ATOM 564 N N . PRO A 1 73 ? 10.001 -14.351 -3.831 1.00 91.19 73 PRO A N 1
ATOM 565 C CA . PRO A 1 73 ? 8.844 -14.730 -4.634 1.00 91.19 73 PRO A CA 1
ATOM 566 C C . PRO A 1 73 ? 8.416 -13.581 -5.570 1.00 91.19 73 PRO A C 1
ATOM 568 O O . PRO A 1 73 ? 8.385 -12.425 -5.131 1.00 91.19 73 PRO A O 1
ATOM 571 N N . PRO A 1 74 ? 8.025 -13.876 -6.825 1.00 93.88 74 PRO A N 1
ATOM 572 C CA . PRO A 1 74 ? 7.768 -12.873 -7.865 1.00 93.88 74 PRO A CA 1
ATOM 573 C C . PRO A 1 74 ? 6.429 -12.135 -7.708 1.00 93.88 74 PRO A C 1
ATOM 575 O O . PRO A 1 74 ? 6.069 -11.334 -8.563 1.00 93.88 74 PRO A O 1
ATOM 578 N N . LEU A 1 75 ? 5.690 -12.347 -6.611 1.00 95.25 75 LEU A N 1
ATOM 579 C CA . LEU A 1 75 ? 4.370 -11.747 -6.387 1.00 95.25 75 LEU A CA 1
ATOM 580 C C . LEU A 1 75 ? 4.378 -10.218 -6.537 1.00 95.25 75 LEU A C 1
ATOM 582 O O . LEU A 1 75 ? 3.471 -9.650 -7.139 1.00 95.25 75 LEU A O 1
ATOM 586 N N . TYR A 1 76 ? 5.402 -9.544 -6.004 1.00 96.06 76 TYR A N 1
ATOM 587 C CA . TYR A 1 76 ? 5.524 -8.093 -6.166 1.00 96.06 76 TYR A CA 1
ATOM 588 C C . TYR A 1 76 ? 5.677 -7.713 -7.645 1.00 96.06 76 TYR A C 1
ATOM 590 O O . TYR A 1 76 ? 5.032 -6.780 -8.118 1.00 96.06 76 TYR A O 1
ATOM 598 N N . ASN A 1 77 ? 6.511 -8.453 -8.378 1.00 95.81 77 ASN A N 1
ATOM 599 C CA . ASN A 1 77 ? 6.773 -8.221 -9.791 1.00 95.81 77 ASN A CA 1
ATOM 600 C C . ASN A 1 77 ? 5.526 -8.474 -10.640 1.00 95.81 77 ASN A C 1
ATOM 602 O O . ASN A 1 77 ? 5.193 -7.625 -11.459 1.00 95.81 77 ASN A O 1
ATOM 606 N N . TRP A 1 78 ? 4.773 -9.546 -10.380 1.00 96.06 78 TRP A N 1
ATOM 607 C CA . TRP A 1 78 ? 3.491 -9.815 -11.046 1.00 96.06 78 TRP A CA 1
ATOM 608 C C . TRP A 1 78 ? 2.505 -8.662 -10.907 1.00 96.06 78 TRP A C 1
ATOM 610 O O . TRP A 1 78 ? 1.833 -8.302 -11.870 1.00 96.06 78 TRP A O 1
ATOM 620 N N . LEU A 1 79 ? 2.441 -8.053 -9.722 1.00 96.88 79 LEU A N 1
ATOM 621 C CA . LEU A 1 79 ? 1.596 -6.885 -9.501 1.00 96.88 79 LEU A CA 1
ATOM 622 C C . LEU A 1 79 ? 2.153 -5.628 -10.173 1.00 96.88 79 LEU A C 1
ATOM 624 O O . LEU A 1 79 ? 1.365 -4.787 -10.583 1.00 96.88 79 LEU A O 1
ATOM 628 N N . ALA A 1 80 ? 3.474 -5.478 -10.294 1.00 96.50 80 ALA A N 1
ATOM 629 C CA . ALA A 1 80 ? 4.108 -4.318 -10.926 1.00 96.50 80 ALA A CA 1
ATOM 630 C C . ALA A 1 80 ? 3.995 -4.329 -12.461 1.00 96.50 80 ALA A C 1
ATOM 632 O O . ALA A 1 80 ? 3.779 -3.276 -13.061 1.00 96.50 80 ALA A O 1
ATOM 633 N N . VAL A 1 81 ? 4.111 -5.507 -13.085 1.00 96.56 81 VAL A N 1
ATOM 634 C CA . VAL A 1 81 ? 4.057 -5.730 -14.542 1.00 96.56 81 VAL A CA 1
ATOM 635 C C . VAL A 1 81 ? 2.926 -4.960 -15.240 1.00 96.56 81 VAL A C 1
ATOM 637 O O . VAL A 1 81 ? 3.243 -4.197 -16.151 1.00 96.56 81 VAL A O 1
ATOM 640 N N . PRO A 1 82 ? 1.639 -5.056 -14.838 1.00 95.94 82 PRO A N 1
ATOM 641 C CA . PRO A 1 82 ? 0.564 -4.346 -15.532 1.00 95.94 82 PRO A CA 1
ATOM 642 C C . PRO A 1 82 ? 0.705 -2.820 -15.458 1.00 95.94 82 PRO A C 1
ATOM 644 O O . PRO A 1 82 ? 0.427 -2.132 -16.436 1.00 95.94 82 PRO A O 1
ATOM 647 N N . PHE A 1 83 ? 1.185 -2.267 -14.339 1.00 96.88 83 PHE A N 1
ATOM 648 C CA . PHE A 1 83 ? 1.417 -0.823 -14.238 1.00 96.88 83 PHE A CA 1
ATOM 649 C C . PHE A 1 83 ? 2.559 -0.391 -15.154 1.00 96.88 83 PHE A C 1
ATOM 651 O O . PHE A 1 83 ? 2.451 0.614 -15.852 1.00 96.88 83 PHE A O 1
ATOM 658 N N . VAL A 1 84 ? 3.647 -1.153 -15.184 1.00 96.44 84 VAL A N 1
ATOM 659 C CA . VAL A 1 84 ? 4.810 -0.829 -16.016 1.00 96.44 84 VAL A CA 1
ATOM 660 C C . VAL A 1 84 ? 4.502 -1.022 -17.506 1.00 96.44 84 VAL A C 1
ATOM 662 O O . VAL A 1 84 ? 4.961 -0.223 -18.318 1.00 96.44 84 VAL A O 1
ATOM 665 N N . ALA A 1 85 ? 3.661 -1.994 -17.871 1.00 95.50 85 ALA A N 1
ATOM 666 C CA . ALA A 1 85 ? 3.167 -2.163 -19.239 1.00 95.50 85 ALA A CA 1
ATOM 667 C C . ALA A 1 85 ? 2.362 -0.944 -19.723 1.00 95.50 85 ALA A C 1
ATOM 669 O O . ALA A 1 85 ? 2.521 -0.517 -20.863 1.00 95.50 85 ALA A O 1
ATOM 670 N N . VAL A 1 86 ? 1.523 -0.365 -18.854 1.00 96.31 86 VAL A N 1
ATOM 671 C CA . VAL A 1 86 ? 0.651 0.774 -19.198 1.00 96.31 86 VAL A CA 1
ATOM 672 C C . VAL A 1 86 ? 1.393 2.113 -19.158 1.00 96.31 86 VAL A C 1
ATOM 674 O O . VAL A 1 86 ? 1.227 2.939 -20.050 1.00 96.31 86 VAL A O 1
ATOM 677 N N . PHE A 1 87 ? 2.208 2.349 -18.128 1.00 95.06 87 PHE A N 1
ATOM 678 C CA . PHE A 1 87 ? 2.876 3.639 -17.894 1.00 95.06 87 PHE A CA 1
ATOM 679 C C . PHE A 1 87 ? 4.316 3.698 -18.428 1.00 95.06 87 PHE A C 1
ATOM 681 O O . PHE A 1 87 ? 4.947 4.754 -18.381 1.00 95.06 87 PHE A O 1
ATOM 688 N N . GLY A 1 88 ? 4.839 2.579 -18.928 1.00 92.75 88 GLY A N 1
ATOM 689 C CA . GLY A 1 88 ? 6.164 2.460 -19.524 1.00 92.75 88 GLY A CA 1
ATOM 690 C C . GLY A 1 88 ? 7.271 2.052 -18.546 1.00 92.75 88 GLY A C 1
ATOM 691 O O . GLY A 1 88 ? 7.250 2.353 -17.351 1.00 92.75 88 GLY A O 1
ATOM 692 N N . HIS A 1 89 ? 8.307 1.415 -19.100 1.00 88.19 89 HIS A N 1
ATOM 693 C CA . HIS A 1 89 ? 9.462 0.862 -18.376 1.00 88.19 89 HIS A CA 1
ATOM 694 C C . HIS A 1 89 ? 10.245 1.890 -17.547 1.00 88.19 89 HIS A C 1
ATOM 696 O O . HIS A 1 89 ? 10.798 1.542 -16.505 1.00 88.19 89 HIS A O 1
ATOM 702 N N . GLN A 1 90 ? 10.264 3.149 -17.994 1.00 88.50 90 GLN A N 1
ATOM 703 C CA . GLN A 1 90 ? 10.993 4.247 -17.350 1.00 88.50 90 GLN A CA 1
ATOM 704 C C . GLN A 1 90 ? 10.199 4.915 -16.214 1.00 88.50 90 GLN A C 1
ATOM 706 O O . GLN A 1 90 ? 10.719 5.783 -15.511 1.00 88.50 90 GLN A O 1
ATOM 711 N N . SER A 1 91 ? 8.932 4.535 -16.013 1.00 91.81 91 SER A N 1
ATOM 712 C CA . SER A 1 91 ? 8.083 5.152 -14.998 1.00 91.81 91 SER A CA 1
ATOM 713 C C . SER A 1 91 ? 8.413 4.633 -13.598 1.00 91.81 91 SER A C 1
ATOM 715 O O . SER A 1 91 ? 8.004 3.548 -13.184 1.00 91.81 91 SER A O 1
ATOM 717 N N . ILE A 1 92 ? 9.116 5.461 -12.825 1.00 90.94 92 ILE A N 1
ATOM 718 C CA . ILE A 1 92 ? 9.454 5.220 -11.411 1.00 90.94 92 ILE A CA 1
ATOM 719 C C . ILE A 1 92 ? 8.197 4.928 -10.580 1.00 90.94 92 ILE A C 1
ATOM 721 O O . ILE A 1 92 ? 8.203 4.046 -9.719 1.00 90.94 92 ILE A O 1
ATOM 725 N N . VAL A 1 93 ? 7.119 5.671 -10.834 1.00 92.12 93 VAL A N 1
ATOM 726 C CA . VAL A 1 93 ? 5.855 5.537 -10.100 1.00 92.12 93 VAL A CA 1
ATOM 727 C C . VAL A 1 93 ? 5.192 4.198 -10.413 1.00 92.12 93 VAL A C 1
ATOM 729 O O . VAL A 1 93 ? 4.676 3.558 -9.500 1.00 92.12 93 VAL A O 1
ATOM 732 N N . ALA A 1 94 ? 5.266 3.727 -11.661 1.00 94.62 94 ALA A N 1
ATOM 733 C CA . ALA A 1 94 ? 4.682 2.449 -12.063 1.00 94.62 94 ALA A CA 1
ATOM 734 C C . ALA A 1 94 ? 5.307 1.265 -11.310 1.00 94.62 94 ALA A C 1
ATOM 736 O O . ALA A 1 94 ? 4.589 0.424 -10.773 1.00 94.62 94 ALA A O 1
ATOM 737 N N . HIS A 1 95 ? 6.636 1.251 -11.162 1.00 94.12 95 HIS A N 1
ATOM 738 C CA . HIS A 1 95 ? 7.343 0.218 -10.386 1.00 94.12 95 HIS A CA 1
ATOM 739 C C . HIS A 1 95 ? 7.031 0.261 -8.881 1.00 94.12 95 HIS A C 1
ATOM 741 O O . HIS A 1 95 ? 7.153 -0.749 -8.182 1.00 94.12 95 HIS A O 1
ATOM 747 N N . LYS A 1 96 ? 6.625 1.427 -8.365 1.00 95.06 96 LYS A N 1
ATOM 748 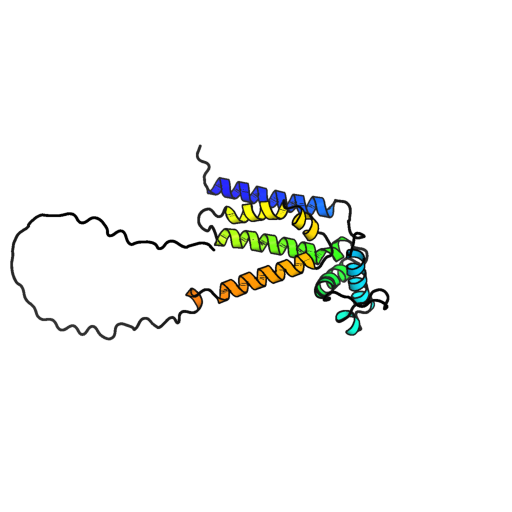C CA . LYS A 1 96 ? 6.249 1.648 -6.957 1.00 95.06 96 LYS A CA 1
ATOM 749 C C . LYS A 1 96 ? 4.748 1.492 -6.697 1.00 95.06 96 LYS A C 1
ATOM 751 O O . LYS A 1 96 ? 4.337 1.484 -5.535 1.00 95.06 96 LYS A O 1
ATOM 756 N N . ALA A 1 97 ? 3.935 1.348 -7.744 1.00 95.25 97 ALA A N 1
ATOM 757 C CA . ALA A 1 97 ? 2.483 1.277 -7.636 1.00 95.25 97 ALA A CA 1
ATOM 758 C C . ALA A 1 97 ? 1.997 0.160 -6.691 1.00 95.25 97 ALA A C 1
ATOM 760 O O . ALA A 1 97 ? 1.138 0.455 -5.858 1.00 95.25 97 ALA A O 1
ATOM 761 N N . PRO A 1 98 ? 2.560 -1.069 -6.693 1.00 96.94 98 PRO A N 1
ATOM 762 C CA . PRO A 1 98 ? 2.128 -2.097 -5.744 1.00 96.94 98 PRO A CA 1
ATOM 763 C C . PRO A 1 98 ? 2.342 -1.701 -4.276 1.00 96.94 98 PRO A C 1
ATOM 765 O O . PRO A 1 98 ? 1.468 -1.945 -3.441 1.00 96.94 98 PRO A O 1
ATOM 768 N N . SER A 1 99 ? 3.459 -1.044 -3.947 1.00 96.00 99 SER A N 1
ATOM 769 C CA . SER A 1 99 ? 3.719 -0.536 -2.591 1.00 96.00 99 SER A CA 1
ATOM 770 C C . SER A 1 99 ? 2.762 0.583 -2.193 1.00 96.00 99 SER A C 1
ATOM 772 O O . SER A 1 99 ? 2.236 0.566 -1.080 1.00 96.00 99 SER A O 1
ATOM 774 N N . LEU A 1 100 ? 2.481 1.513 -3.111 1.00 95.44 100 LEU A N 1
ATOM 775 C CA . LEU A 1 100 ? 1.507 2.584 -2.891 1.00 95.44 100 LEU A CA 1
ATOM 776 C C . LEU A 1 100 ? 0.111 2.022 -2.617 1.00 95.44 100 LEU A C 1
ATOM 778 O O . LEU A 1 100 ? -0.525 2.391 -1.630 1.00 95.44 100 LEU A O 1
ATOM 782 N N . LEU A 1 101 ? -0.352 1.097 -3.461 1.00 96.44 101 LEU A N 1
ATOM 783 C CA . LEU A 1 101 ? -1.648 0.437 -3.296 1.00 96.44 101 LEU A CA 1
ATOM 784 C C . LEU A 1 101 ? -1.715 -0.335 -1.983 1.00 96.44 101 LEU A C 1
ATOM 786 O O . LEU A 1 101 ? -2.726 -0.287 -1.285 1.00 96.44 101 LEU A O 1
ATOM 790 N N . THR A 1 102 ? -0.619 -0.992 -1.614 1.00 97.19 102 THR A N 1
ATOM 791 C CA . THR A 1 102 ? -0.514 -1.693 -0.341 1.00 97.19 102 THR A CA 1
ATOM 792 C C . THR A 1 102 ? -0.655 -0.747 0.849 1.00 97.19 102 THR A C 1
ATOM 794 O O . THR A 1 102 ? -1.409 -1.020 1.783 1.00 97.19 102 THR A O 1
ATOM 797 N N . TRP A 1 103 ? 0.054 0.378 0.817 1.00 97.00 103 TRP A N 1
ATOM 798 C CA . TRP A 1 103 ? 0.008 1.380 1.874 1.00 97.00 103 TRP A CA 1
ATOM 799 C C . TRP A 1 103 ? -1.396 1.988 2.016 1.00 97.00 103 TRP A C 1
ATOM 801 O O . TRP A 1 103 ? -1.914 2.087 3.129 1.00 97.00 103 TRP A O 1
ATOM 811 N N . LEU A 1 104 ? -2.062 2.285 0.894 1.00 96.69 104 LEU A N 1
ATOM 812 C CA . LEU A 1 104 ? -3.458 2.737 0.874 1.00 96.69 104 LEU A CA 1
ATOM 813 C C . LEU A 1 104 ? -4.422 1.677 1.424 1.00 96.69 104 LEU A C 1
ATOM 815 O O . LEU A 1 104 ? -5.299 1.999 2.228 1.00 96.69 104 LEU A O 1
ATOM 819 N N . ALA A 1 105 ? -4.251 0.410 1.042 1.00 97.38 105 ALA A N 1
ATOM 820 C CA . ALA A 1 105 ? -5.068 -0.686 1.555 1.00 97.38 105 ALA A CA 1
ATOM 821 C C . ALA A 1 105 ? -4.920 -0.833 3.078 1.00 97.38 105 ALA A C 1
ATOM 823 O O . ALA A 1 105 ? -5.924 -0.948 3.782 1.00 97.38 105 ALA A O 1
ATOM 824 N N . LEU A 1 106 ? -3.694 -0.748 3.605 1.00 97.56 106 LEU A N 1
ATOM 825 C CA . LEU A 1 106 ? -3.437 -0.769 5.048 1.00 97.56 106 LEU A CA 1
ATOM 826 C C . LEU A 1 106 ? -4.107 0.406 5.774 1.00 97.56 106 LEU A C 1
ATOM 828 O O . LEU A 1 106 ? -4.717 0.192 6.820 1.00 97.56 106 LEU A O 1
ATOM 832 N N . ILE A 1 107 ? -4.075 1.619 5.209 1.00 97.38 107 ILE A N 1
ATOM 833 C CA . ILE A 1 107 ? -4.790 2.785 5.760 1.00 97.38 107 ILE A CA 1
ATOM 834 C C . ILE A 1 107 ? -6.295 2.506 5.864 1.00 97.38 107 ILE A C 1
ATOM 836 O O . ILE A 1 107 ? -6.897 2.753 6.912 1.00 97.38 107 ILE A O 1
ATOM 840 N N . VAL A 1 108 ? -6.904 1.954 4.810 1.00 97.19 108 VAL A N 1
ATOM 841 C CA . VAL A 1 108 ? -8.334 1.604 4.808 1.00 97.19 108 VAL A CA 1
ATOM 842 C C . VAL A 1 108 ? -8.639 0.547 5.870 1.00 97.19 108 VAL A C 1
ATOM 844 O O . VAL A 1 108 ? -9.615 0.688 6.612 1.00 97.19 108 VAL A O 1
ATOM 847 N N . ILE A 1 109 ? -7.807 -0.492 5.980 1.00 96.50 109 ILE A N 1
ATOM 848 C CA . ILE A 1 109 ? -7.978 -1.545 6.988 1.00 96.50 109 ILE A CA 1
ATOM 849 C C . ILE A 1 109 ? -7.875 -0.962 8.400 1.00 96.50 109 ILE A C 1
ATOM 851 O O . ILE A 1 109 ? -8.765 -1.211 9.210 1.00 96.50 109 ILE A O 1
ATOM 855 N N . LEU A 1 110 ? -6.859 -0.145 8.688 1.00 95.94 110 LEU A N 1
ATOM 856 C CA . LEU A 1 110 ? -6.674 0.492 9.997 1.00 95.94 110 LEU A CA 1
ATOM 857 C C . LEU A 1 110 ? -7.844 1.406 10.359 1.00 95.94 110 LEU A C 1
ATOM 859 O O . LEU A 1 110 ? -8.364 1.336 11.474 1.00 95.94 110 LEU A O 1
ATOM 863 N N . TYR A 1 111 ? -8.305 2.214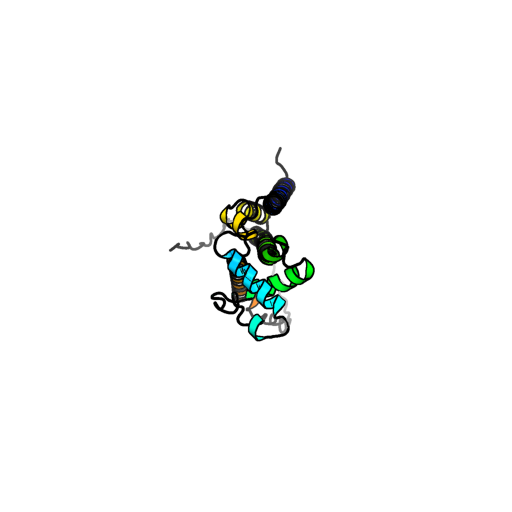 9.403 1.00 96.12 111 TYR A N 1
ATOM 864 C CA . TYR A 1 111 ? -9.466 3.069 9.602 1.00 96.12 111 TYR A CA 1
ATOM 865 C C . TYR A 1 111 ? -10.700 2.242 9.979 1.00 96.12 111 TYR A C 1
ATOM 867 O O . TYR A 1 111 ? -11.359 2.539 10.980 1.00 96.12 111 TYR A O 1
ATOM 875 N N . ARG A 1 112 ? -11.000 1.177 9.221 1.00 95.00 112 ARG A N 1
ATOM 876 C CA . ARG A 1 112 ? -12.160 0.305 9.476 1.00 95.00 112 ARG A CA 1
ATOM 877 C C . ARG A 1 112 ? -12.026 -0.476 10.780 1.00 95.00 112 ARG A C 1
ATOM 879 O O . ARG A 1 112 ? -13.004 -0.582 11.516 1.00 95.00 112 ARG A O 1
ATOM 886 N N . LEU A 1 113 ? -10.835 -0.981 11.083 1.00 93.38 113 LEU A N 1
ATOM 887 C CA . LEU A 1 113 ? -10.561 -1.713 12.315 1.00 93.38 113 LEU A CA 1
ATOM 888 C C . LEU A 1 113 ? -10.742 -0.812 13.540 1.00 93.38 113 LEU A C 1
ATOM 890 O O . LEU A 1 113 ? -11.413 -1.204 14.491 1.00 93.38 113 LEU A O 1
ATOM 894 N N . GLY A 1 114 ? -10.244 0.424 13.498 1.00 92.75 114 GLY A N 1
ATOM 895 C CA . GLY A 1 114 ? -10.445 1.371 14.595 1.00 92.75 114 GLY A CA 1
ATOM 896 C C . GLY A 1 114 ? -11.918 1.739 14.809 1.00 92.75 114 GLY A C 1
ATOM 897 O O . GLY A 1 114 ? -12.342 1.897 15.950 1.00 92.75 114 GLY A O 1
ATOM 898 N N . HIS A 1 115 ? -12.725 1.794 13.744 1.00 90.31 115 HIS A N 1
ATOM 899 C CA . HIS A 1 115 ? -14.184 1.956 13.858 1.00 90.31 115 HIS A CA 1
ATOM 900 C C . HIS A 1 115 ? -14.883 0.738 14.467 1.00 90.31 115 HIS A C 1
ATOM 902 O O . HIS A 1 115 ? -15.939 0.884 15.078 1.00 90.31 115 HIS A O 1
ATOM 908 N N . HIS A 1 116 ? -14.328 -0.456 14.267 1.00 88.62 116 HIS A N 1
ATOM 909 C CA . HIS A 1 116 ? -14.862 -1.681 14.847 1.00 88.62 116 HIS A CA 1
ATOM 910 C C . HIS A 1 116 ? -14.537 -1.792 16.344 1.00 88.62 116 HIS A C 1
ATOM 912 O O . HIS A 1 116 ? -15.391 -2.213 17.117 1.00 88.62 116 HIS A O 1
ATOM 918 N N . ILE A 1 117 ? -13.333 -1.371 16.750 1.00 89.75 117 ILE A N 1
ATOM 919 C CA . ILE A 1 117 ? -12.877 -1.389 18.150 1.00 89.75 117 ILE A CA 1
ATOM 920 C C . ILE A 1 117 ? -13.597 -0.328 18.994 1.00 89.75 117 ILE A C 1
ATOM 922 O O . ILE A 1 117 ? -13.987 -0.601 20.125 1.00 89.75 117 ILE A O 1
ATOM 926 N N . ASP A 1 118 ? -13.783 0.876 18.451 1.00 90.62 118 ASP A N 1
ATOM 927 C CA . ASP A 1 118 ? -14.477 1.982 19.118 1.00 90.62 118 ASP A CA 1
ATOM 928 C C . ASP A 1 118 ? -15.715 2.407 18.308 1.00 90.62 118 ASP A C 1
ATOM 930 O O . ASP A 1 118 ? -15.681 3.394 17.562 1.00 90.62 118 ASP A O 1
ATOM 934 N N . PRO A 1 119 ? -16.832 1.665 18.424 1.00 85.75 119 PRO A N 1
ATOM 935 C CA . PRO A 1 119 ? -18.055 1.987 17.698 1.00 85.75 119 PRO A CA 1
ATOM 936 C C . PRO A 1 119 ? -18.763 3.239 18.241 1.00 85.75 119 PRO A C 1
ATOM 938 O O . PRO A 1 119 ? -19.534 3.858 17.500 1.00 85.75 119 PRO A O 1
ATOM 941 N N . ALA A 1 120 ? -18.508 3.606 19.505 1.00 83.12 120 ALA A N 1
ATOM 942 C CA . ALA A 1 120 ? -19.184 4.692 20.210 1.00 83.12 120 ALA A CA 1
ATOM 943 C C . ALA A 1 120 ? -18.656 6.070 19.789 1.00 83.12 120 ALA A C 1
ATOM 945 O O . ALA A 1 120 ? -19.434 6.917 19.344 1.00 83.12 120 ALA A O 1
ATOM 946 N N . PHE A 1 121 ? -17.341 6.290 19.875 1.00 81.25 121 PHE A N 1
ATOM 947 C CA . PHE A 1 121 ? -16.740 7.588 19.558 1.00 81.25 121 PHE A CA 1
ATOM 948 C C . PHE A 1 121 ? -16.171 7.629 18.137 1.00 81.25 121 PHE A C 1
ATOM 950 O O . PHE A 1 121 ? -16.173 8.691 17.504 1.00 81.25 121 PHE A O 1
ATOM 957 N N . ARG A 1 122 ? -15.778 6.470 17.585 1.00 88.25 122 ARG A N 1
ATOM 958 C CA . ARG A 1 122 ? -15.215 6.318 16.231 1.00 88.25 122 ARG A CA 1
ATOM 959 C C . ARG A 1 122 ? -13.969 7.178 16.005 1.00 88.25 122 ARG A C 1
ATOM 961 O O . ARG A 1 122 ? -13.692 7.592 14.878 1.00 88.25 122 ARG A O 1
ATOM 968 N N . LEU A 1 123 ? -13.223 7.466 17.071 1.00 92.94 123 LEU A N 1
ATOM 969 C CA . LEU A 1 123 ? -12.010 8.289 17.003 1.00 92.94 123 LEU A CA 1
ATOM 970 C C . LEU A 1 123 ? -10.766 7.436 16.760 1.00 92.94 123 LEU A C 1
ATOM 972 O O . LEU A 1 123 ? -9.822 7.890 16.114 1.00 92.94 123 LEU A O 1
ATOM 976 N N . THR A 1 124 ? -10.787 6.180 17.205 1.00 94.56 124 THR A N 1
ATOM 977 C CA . THR A 1 124 ? -9.652 5.255 17.080 1.00 94.56 124 THR A CA 1
ATOM 978 C C . THR A 1 124 ? -9.227 5.033 15.630 1.00 94.56 124 THR A C 1
ATOM 980 O O . THR A 1 124 ? -8.036 4.967 15.350 1.00 94.56 124 THR A O 1
ATOM 983 N N . GLY A 1 125 ? -10.178 4.971 14.691 1.00 95.56 125 GLY A N 1
ATOM 984 C CA . GLY A 1 125 ? -9.902 4.803 13.259 1.00 95.56 125 GLY A CA 1
ATOM 985 C C . GLY A 1 125 ? -8.993 5.892 12.678 1.00 95.56 125 GLY A C 1
ATOM 986 O O . GLY A 1 125 ? -7.878 5.584 12.257 1.00 95.56 125 GLY A O 1
ATOM 987 N N . PRO A 1 126 ? -9.424 7.165 12.642 1.00 96.94 126 PRO A N 1
ATOM 988 C CA . PRO A 1 126 ? -8.601 8.231 12.082 1.00 96.94 126 PRO A CA 1
ATOM 989 C C . PRO A 1 126 ? -7.329 8.504 12.903 1.00 96.94 126 PRO A C 1
ATOM 991 O O . PRO A 1 126 ? -6.303 8.827 12.309 1.00 96.94 126 PRO A O 1
ATOM 994 N N . LEU A 1 127 ? -7.335 8.304 14.228 1.00 97.12 127 LEU A N 1
ATOM 995 C CA . LEU A 1 127 ? -6.112 8.396 15.039 1.00 97.12 127 LEU A CA 1
ATOM 996 C C . LEU A 1 127 ? -5.083 7.318 14.668 1.00 97.12 127 LEU A C 1
ATOM 998 O O . LEU A 1 127 ? -3.900 7.629 14.534 1.00 97.12 127 LEU A O 1
ATOM 1002 N N . ALA A 1 128 ? -5.521 6.075 14.444 1.00 97.06 128 ALA A N 1
ATOM 1003 C CA . ALA A 1 128 ? -4.645 5.000 13.979 1.00 97.06 128 ALA A CA 1
ATOM 1004 C C . ALA A 1 128 ? -4.050 5.315 12.599 1.00 97.06 128 ALA A C 1
ATOM 1006 O O . ALA A 1 128 ? -2.864 5.078 12.378 1.00 97.06 128 ALA A O 1
ATOM 1007 N N . VAL A 1 129 ? -4.842 5.906 11.695 1.00 97.94 129 VAL A N 1
ATOM 1008 C CA . VAL A 1 129 ? -4.346 6.377 10.393 1.00 97.94 129 VAL A CA 1
ATOM 1009 C C . VAL A 1 129 ? -3.276 7.452 10.570 1.00 97.94 129 VAL A C 1
ATOM 1011 O O . VAL A 1 129 ? -2.203 7.308 9.994 1.00 97.94 129 VAL A O 1
ATOM 1014 N N . ILE A 1 130 ? -3.516 8.483 11.391 1.00 97.94 130 ILE A N 1
ATOM 1015 C CA . ILE A 1 130 ? -2.524 9.539 11.666 1.00 97.94 130 ILE A CA 1
ATOM 1016 C C . ILE A 1 130 ? -1.228 8.925 12.205 1.00 97.94 130 ILE A C 1
ATOM 1018 O O . ILE A 1 130 ? -0.151 9.212 11.684 1.00 97.94 130 ILE A O 1
ATOM 1022 N N . ALA A 1 131 ? -1.320 8.042 13.201 1.00 97.50 131 ALA A N 1
ATOM 1023 C CA . ALA A 1 131 ? -0.154 7.378 13.780 1.00 97.50 131 ALA A CA 1
ATOM 1024 C C . ALA A 1 131 ? 0.609 6.532 12.744 1.00 97.50 131 ALA A C 1
ATOM 1026 O O . ALA A 1 131 ? 1.838 6.526 12.729 1.00 97.50 131 ALA A O 1
ATOM 1027 N N . PHE A 1 132 ? -0.105 5.849 11.849 1.00 97.56 132 PHE A N 1
ATOM 1028 C CA . PHE A 1 132 ? 0.495 5.033 10.797 1.00 97.56 132 PHE A CA 1
ATOM 1029 C C . PHE A 1 132 ? 1.204 5.869 9.725 1.00 97.56 132 PHE A C 1
ATOM 1031 O O . PHE A 1 132 ? 2.340 5.563 9.369 1.00 97.56 132 PHE A O 1
ATOM 1038 N N . VAL A 1 133 ? 0.576 6.936 9.219 1.00 97.00 133 VAL A N 1
ATOM 1039 C CA . VAL A 1 133 ? 1.160 7.746 8.132 1.00 97.00 133 VAL A CA 1
ATOM 1040 C C . VAL A 1 133 ? 2.289 8.660 8.601 1.00 97.00 133 VAL A C 1
ATOM 1042 O O . VAL A 1 133 ? 3.184 8.975 7.821 1.00 97.00 133 VAL A O 1
ATOM 1045 N N . THR A 1 134 ? 2.276 9.059 9.875 1.00 96.31 134 THR A N 1
ATOM 1046 C CA . THR A 1 134 ? 3.363 9.838 10.490 1.00 96.31 134 THR A CA 1
ATOM 1047 C C . THR A 1 134 ? 4.536 8.963 10.940 1.00 96.31 134 THR A C 1
ATOM 1049 O O . THR A 1 134 ? 5.629 9.476 11.180 1.00 96.31 134 THR A O 1
ATOM 1052 N N . ASN A 1 135 ? 4.360 7.639 11.009 1.00 96.75 135 ASN A N 1
ATOM 1053 C CA . ASN A 1 135 ? 5.449 6.713 11.290 1.00 96.75 135 ASN A CA 1
ATOM 1054 C C . ASN A 1 135 ? 6.450 6.694 10.123 1.00 96.75 135 ASN A C 1
ATOM 1056 O O . ASN A 1 135 ? 6.124 6.267 9.015 1.00 96.75 135 ASN A O 1
ATOM 1060 N N . TYR A 1 136 ? 7.696 7.095 10.393 1.00 94.69 136 TYR A N 1
ATOM 1061 C CA . TYR A 1 136 ? 8.753 7.192 9.383 1.00 94.69 136 TYR A CA 1
ATOM 1062 C C . TYR A 1 136 ? 8.992 5.890 8.599 1.00 94.69 136 TYR A C 1
ATOM 1064 O O . TYR A 1 136 ? 9.195 5.936 7.383 1.00 94.69 136 TYR A O 1
ATOM 1072 N N . ALA A 1 137 ? 8.948 4.730 9.261 1.00 94.06 137 ALA A N 1
ATOM 1073 C CA . ALA A 1 137 ? 9.200 3.447 8.608 1.00 94.06 137 ALA A CA 1
ATOM 1074 C C . ALA A 1 137 ? 8.138 3.158 7.539 1.00 94.06 137 ALA A C 1
ATOM 1076 O O . ALA A 1 137 ? 8.476 2.844 6.398 1.00 94.06 137 ALA A O 1
ATOM 1077 N N . TRP A 1 138 ? 6.862 3.348 7.878 1.00 94.75 138 TRP A N 1
ATOM 1078 C CA . TRP A 1 138 ? 5.742 3.159 6.953 1.00 94.75 138 TRP A CA 1
ATOM 1079 C C . TRP A 1 138 ? 5.661 4.244 5.895 1.00 94.75 138 TRP A C 1
ATOM 1081 O O . TRP A 1 138 ? 5.409 3.948 4.727 1.00 94.75 138 TRP A O 1
ATOM 1091 N N . PHE A 1 139 ? 5.958 5.480 6.282 1.00 93.25 139 PHE A N 1
ATOM 1092 C CA . PHE A 1 139 ? 6.090 6.595 5.361 1.00 93.25 139 PHE A CA 1
ATOM 1093 C C . PHE A 1 139 ? 7.147 6.318 4.283 1.00 93.25 139 PHE A C 1
ATOM 1095 O O . PHE 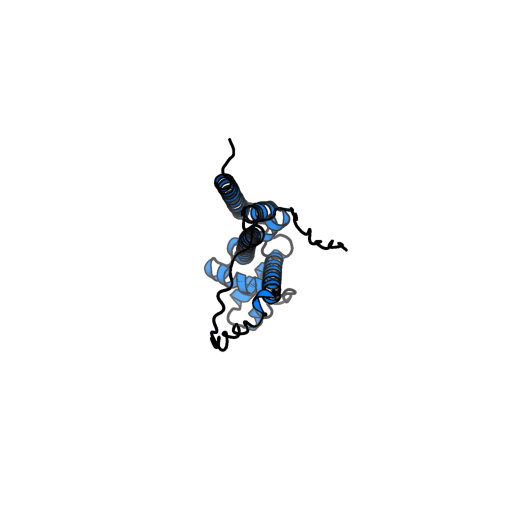A 1 139 ? 6.967 6.721 3.136 1.00 93.25 139 PHE A O 1
ATOM 1102 N N . LYS A 1 140 ? 8.253 5.638 4.621 1.00 91.81 140 LYS A N 1
ATOM 1103 C CA . LYS A 1 140 ? 9.278 5.225 3.650 1.00 91.81 140 LYS A CA 1
ATOM 1104 C C . LYS A 1 140 ? 8.852 3.993 2.859 1.00 91.81 140 LYS A C 1
ATOM 1106 O O . LYS A 1 140 ? 8.841 4.043 1.632 1.00 91.81 140 LYS A O 1
ATOM 1111 N N . LEU A 1 141 ? 8.461 2.916 3.535 1.00 92.69 141 LEU A N 1
ATOM 1112 C CA . LEU A 1 141 ? 8.106 1.645 2.897 1.00 92.69 141 LEU A CA 1
ATOM 1113 C C . LEU A 1 141 ? 6.929 1.763 1.923 1.00 92.69 141 LEU A C 1
ATOM 1115 O O . LEU A 1 141 ? 6.942 1.086 0.898 1.00 92.69 141 LEU A O 1
ATOM 1119 N N . GLY A 1 142 ? 5.967 2.655 2.179 1.00 92.81 142 GLY A N 1
ATOM 1120 C CA . GLY A 1 142 ? 4.829 2.885 1.285 1.00 92.81 142 GLY A CA 1
ATOM 1121 C C . GLY A 1 142 ? 5.205 3.381 -0.118 1.00 92.81 142 GLY A C 1
ATOM 1122 O O . GLY A 1 142 ? 4.380 3.305 -1.023 1.00 92.81 142 GLY A O 1
ATOM 1123 N N . TYR A 1 143 ? 6.445 3.847 -0.323 1.00 93.38 143 TYR A N 1
ATOM 1124 C CA . TYR A 1 143 ? 6.935 4.353 -1.611 1.00 93.38 143 TYR A CA 1
ATOM 1125 C C . TYR A 1 143 ? 8.248 3.708 -2.090 1.00 93.38 143 TYR A C 1
ATOM 1127 O O . TYR A 1 143 ? 8.872 4.184 -3.042 1.00 93.38 143 TYR A O 1
ATOM 1135 N N . LEU A 1 144 ? 8.702 2.630 -1.447 1.00 93.94 144 LEU A N 1
ATOM 1136 C CA . LEU A 1 144 ? 9.845 1.849 -1.928 1.00 93.94 144 LEU A CA 1
ATOM 1137 C C . LEU A 1 144 ? 9.348 0.676 -2.766 1.00 93.94 144 LEU A C 1
ATOM 1139 O O . LEU A 1 144 ? 8.383 0.023 -2.381 1.00 93.94 144 LEU A O 1
ATOM 1143 N N . ALA A 1 145 ? 10.024 0.363 -3.874 1.00 94.88 145 ALA A N 1
ATOM 1144 C CA . ALA A 1 145 ? 9.675 -0.782 -4.720 1.00 94.88 145 ALA A CA 1
ATOM 1145 C C . ALA A 1 145 ? 10.129 -2.108 -4.076 1.00 94.88 145 ALA A C 1
ATOM 1147 O O . ALA A 1 145 ? 11.119 -2.723 -4.487 1.00 94.88 145 ALA A O 1
ATOM 1148 N N . ARG A 1 146 ? 9.458 -2.496 -2.985 1.00 93.69 146 ARG A N 1
ATOM 1149 C CA . ARG A 1 146 ? 9.830 -3.621 -2.124 1.00 93.69 146 ARG A CA 1
ATOM 1150 C C . ARG A 1 146 ? 8.629 -4.466 -1.708 1.00 93.69 146 ARG A C 1
ATOM 1152 O O . ARG A 1 146 ? 7.562 -3.924 -1.433 1.00 93.69 146 ARG A O 1
ATOM 1159 N N . PRO A 1 147 ? 8.832 -5.782 -1.539 1.00 94.44 147 PRO A N 1
ATOM 1160 C CA . PRO A 1 147 ? 7.767 -6.697 -1.146 1.00 94.44 147 PRO A CA 1
ATOM 1161 C C . PRO A 1 147 ? 7.356 -6.596 0.332 1.00 94.44 147 PRO A C 1
ATOM 1163 O O . PRO A 1 147 ? 6.331 -7.158 0.697 1.00 94.44 147 PRO A O 1
ATOM 1166 N N . ASP A 1 148 ? 8.110 -5.899 1.189 1.00 94.69 148 ASP A N 1
ATOM 1167 C CA . ASP A 1 148 ? 7.906 -5.919 2.650 1.00 94.69 148 ASP A CA 1
ATOM 1168 C C . ASP A 1 148 ? 6.532 -5.362 3.067 1.00 94.69 148 ASP A C 1
ATOM 1170 O O . ASP A 1 148 ? 5.828 -5.938 3.905 1.00 94.69 148 ASP A O 1
ATOM 1174 N N . GLY A 1 149 ? 6.111 -4.262 2.432 1.00 95.00 149 GLY A N 1
ATOM 1175 C CA . GLY A 1 149 ? 4.777 -3.701 2.634 1.00 95.00 149 GLY A CA 1
ATOM 1176 C C . GLY A 1 149 ? 3.691 -4.692 2.220 1.00 95.00 149 GLY A C 1
ATOM 1177 O O . GLY A 1 149 ? 2.752 -4.932 2.980 1.00 95.00 149 GLY A O 1
ATOM 1178 N N . LEU A 1 150 ? 3.846 -5.303 1.038 1.00 96.31 150 LEU A N 1
ATOM 1179 C CA . LEU A 1 150 ? 2.892 -6.263 0.470 1.00 96.31 150 LEU A CA 1
ATOM 1180 C C . LEU A 1 150 ? 2.747 -7.504 1.352 1.00 96.31 150 LEU A C 1
ATOM 1182 O O . LEU A 1 150 ? 1.628 -7.935 1.625 1.00 96.31 150 LEU A O 1
ATOM 1186 N N . LEU A 1 151 ? 3.863 -8.036 1.852 1.00 95.94 151 LEU A N 1
ATOM 1187 C CA . LEU A 1 151 ? 3.865 -9.124 2.825 1.00 95.94 151 LEU A CA 1
ATOM 1188 C C . LEU A 1 151 ? 3.061 -8.739 4.070 1.00 95.94 151 LEU A C 1
ATOM 1190 O O . LEU A 1 151 ? 2.212 -9.504 4.520 1.00 95.94 151 LEU A O 1
ATOM 1194 N N . THR A 1 152 ? 3.281 -7.536 4.599 1.00 96.62 152 THR A N 1
ATOM 1195 C CA . THR A 1 152 ? 2.571 -7.079 5.797 1.00 96.62 152 THR A CA 1
ATOM 1196 C C . THR A 1 152 ? 1.066 -6.958 5.562 1.00 96.62 152 THR A C 1
ATOM 1198 O O . THR A 1 152 ? 0.286 -7.363 6.420 1.00 96.62 152 THR A O 1
ATOM 1201 N N . LEU A 1 153 ? 0.635 -6.465 4.398 1.00 97.19 153 LEU A N 1
ATOM 1202 C CA . LEU A 1 153 ? -0.784 -6.438 4.038 1.00 97.19 153 LEU A CA 1
ATOM 1203 C C . LEU A 1 153 ? -1.399 -7.837 4.033 1.00 97.19 153 LEU A C 1
ATOM 1205 O O . LEU A 1 153 ? -2.457 -8.029 4.630 1.00 97.19 153 LEU A O 1
ATOM 1209 N N . TRP A 1 154 ? -0.734 -8.818 3.424 1.00 96.81 154 TRP A N 1
ATOM 1210 C CA . TRP A 1 154 ? -1.218 -10.199 3.429 1.00 96.81 154 TRP A CA 1
ATOM 1211 C C . TRP A 1 154 ? -1.282 -10.796 4.834 1.00 96.81 154 TRP A C 1
ATOM 1213 O O . TRP A 1 154 ? -2.260 -11.469 5.156 1.00 96.81 154 TRP A O 1
ATOM 1223 N N . LEU A 1 155 ? -0.306 -10.502 5.697 1.00 97.31 155 LEU A N 1
ATOM 1224 C CA . LEU A 1 155 ? -0.341 -10.920 7.102 1.00 97.31 155 LEU A CA 1
ATOM 1225 C C . LEU A 1 155 ? -1.519 -10.290 7.856 1.00 97.31 155 LEU A C 1
ATOM 1227 O O . LEU A 1 155 ? -2.210 -10.986 8.597 1.00 97.31 155 LEU A O 1
ATOM 1231 N N . VAL A 1 156 ? -1.795 -9.002 7.637 1.00 96.50 156 VAL A N 1
ATOM 1232 C CA . VAL A 1 156 ? -2.940 -8.307 8.246 1.00 96.50 156 VAL A CA 1
ATOM 1233 C C . VAL A 1 156 ? -4.268 -8.881 7.744 1.00 96.50 156 VAL A C 1
ATOM 1235 O O . VAL A 1 156 ? -5.173 -9.107 8.548 1.00 96.50 156 VAL A O 1
ATOM 1238 N N . ILE A 1 157 ? -4.390 -9.158 6.443 1.00 95.81 157 ILE A N 1
ATOM 1239 C CA . ILE A 1 157 ? -5.576 -9.806 5.862 1.00 95.81 157 ILE A CA 1
ATOM 1240 C C . ILE A 1 157 ? -5.759 -11.208 6.452 1.00 95.81 157 ILE A C 1
ATOM 1242 O O . ILE A 1 157 ? -6.861 -11.545 6.883 1.00 95.81 157 ILE A O 1
ATOM 1246 N N . GLY A 1 158 ? -4.690 -12.005 6.514 1.00 96.62 158 GLY A N 1
ATOM 1247 C CA . GLY A 1 158 ? -4.711 -13.347 7.092 1.00 96.62 158 GLY A CA 1
ATOM 1248 C C . GLY A 1 158 ? -5.126 -13.333 8.563 1.00 96.62 158 GLY A C 1
ATOM 1249 O O . GLY A 1 158 ? -6.007 -14.094 8.960 1.00 96.62 158 GLY A O 1
ATOM 1250 N N . TRP A 1 159 ? -4.572 -12.412 9.355 1.00 95.75 159 TRP A N 1
ATOM 1251 C CA . TRP A 1 159 ? -4.968 -12.207 10.749 1.00 95.75 159 TRP A CA 1
ATOM 1252 C C . TRP A 1 159 ? -6.446 -11.811 10.882 1.00 95.75 159 TRP A C 1
ATOM 1254 O O . TRP A 1 159 ? -7.171 -12.389 11.696 1.00 95.75 159 TRP A O 1
ATOM 1264 N N . ALA A 1 160 ? -6.920 -10.869 10.063 1.00 91.81 160 ALA A N 1
ATOM 1265 C CA . ALA A 1 160 ? -8.314 -10.434 10.083 1.00 91.81 160 ALA A CA 1
ATOM 1266 C C . ALA A 1 160 ? -9.274 -11.577 9.702 1.00 91.81 160 ALA A C 1
ATOM 1268 O O . ALA A 1 160 ? -10.297 -11.767 10.361 1.00 91.81 160 ALA A O 1
ATOM 1269 N N . ALA A 1 161 ? -8.929 -12.371 8.685 1.00 92.25 161 ALA A N 1
ATOM 1270 C CA . ALA A 1 161 ? -9.704 -13.534 8.262 1.00 92.25 161 ALA A CA 1
ATOM 1271 C C . ALA A 1 161 ? -9.735 -14.625 9.345 1.00 92.25 161 ALA A C 1
ATOM 1273 O O . ALA A 1 161 ? -10.812 -15.107 9.696 1.00 92.25 161 ALA A O 1
ATOM 1274 N N . ALA A 1 162 ? -8.583 -14.962 9.932 1.00 93.81 162 ALA A N 1
ATOM 1275 C CA . ALA A 1 162 ? -8.492 -15.938 11.017 1.00 93.81 162 ALA A CA 1
ATOM 1276 C C . ALA A 1 162 ? -9.308 -15.510 12.249 1.00 93.81 162 ALA A C 1
ATOM 1278 O O . ALA A 1 162 ? -10.030 -16.320 12.835 1.00 93.81 162 ALA A O 1
ATOM 1279 N N . THR A 1 163 ? -9.260 -14.223 12.601 1.00 90.25 163 THR A N 1
ATOM 1280 C CA . THR A 1 163 ? -10.059 -13.654 13.697 1.00 90.25 163 THR A CA 1
ATOM 1281 C C . THR A 1 163 ? -11.556 -13.754 13.397 1.00 90.25 163 THR A C 1
ATOM 1283 O O . THR A 1 163 ? -12.332 -14.170 14.253 1.00 90.25 163 THR A O 1
ATOM 1286 N N . ALA A 1 164 ? -11.969 -13.449 12.163 1.00 87.25 164 ALA A N 1
ATOM 1287 C CA . ALA A 1 164 ? -13.368 -13.530 11.749 1.00 87.25 164 ALA A CA 1
ATOM 1288 C C . ALA A 1 164 ? -13.920 -14.968 11.698 1.00 87.25 164 ALA A C 1
ATOM 1290 O O . ALA A 1 164 ? -15.126 -15.156 11.867 1.00 87.25 164 ALA A O 1
ATOM 1291 N N . LEU A 1 165 ? -13.065 -15.966 11.449 1.00 90.31 165 LEU A N 1
ATOM 1292 C CA . LEU A 1 165 ? -13.424 -17.389 11.498 1.00 90.31 165 LEU A CA 1
ATOM 1293 C C . LEU A 1 165 ? -13.482 -17.928 12.933 1.00 90.31 165 LEU A C 1
ATOM 1295 O O . LEU A 1 165 ? -14.262 -18.832 13.214 1.00 90.31 165 LEU A O 1
ATOM 1299 N N . SER A 1 166 ? -12.677 -17.363 13.834 1.00 90.62 166 SER A N 1
ATOM 1300 C CA . SER A 1 166 ? -12.604 -17.785 15.238 1.00 90.62 166 SER A CA 1
ATOM 1301 C C . SER A 1 166 ? -13.737 -17.226 16.105 1.00 90.62 166 SER A C 1
ATOM 1303 O O . SER A 1 166 ? -13.854 -17.616 17.263 1.00 90.62 166 SER A O 1
ATOM 1305 N N . ASP A 1 167 ? -14.561 -16.313 15.579 1.00 85.19 167 ASP A N 1
ATOM 1306 C CA . ASP A 1 167 ? -15.663 -15.690 16.312 1.00 85.19 167 ASP A CA 1
ATOM 1307 C C . ASP A 1 167 ? -16.763 -16.723 16.662 1.00 85.19 167 ASP A C 1
ATOM 1309 O O . ASP A 1 167 ? -17.504 -17.170 15.774 1.00 85.19 167 ASP A O 1
ATOM 1313 N N . PRO A 1 168 ? -16.936 -17.082 17.953 1.00 72.44 168 PRO A N 1
ATOM 1314 C CA . PRO A 1 168 ? -17.902 -18.094 18.383 1.00 72.44 168 PRO A CA 1
ATOM 1315 C C . PRO A 1 168 ? -19.355 -17.707 18.095 1.00 72.44 168 PRO A C 1
ATOM 1317 O O . PRO A 1 168 ? -20.239 -18.566 18.071 1.00 72.44 168 PRO A O 1
ATOM 1320 N N . SER A 1 169 ? -19.634 -16.415 17.897 1.00 74.50 169 SER A N 1
ATOM 1321 C CA . SER A 1 169 ? -20.981 -15.935 17.583 1.00 74.50 169 SER A CA 1
ATOM 1322 C C . SER A 1 169 ? -21.465 -16.394 16.202 1.00 74.50 169 SER A C 1
ATOM 1324 O O . SER A 1 169 ? -22.674 -16.491 15.985 1.00 74.50 169 SER A O 1
ATOM 1326 N N . ARG A 1 170 ? -20.543 -16.741 15.292 1.00 63.66 170 ARG A N 1
ATOM 1327 C CA . ARG A 1 170 ? -20.848 -17.246 13.943 1.00 63.66 170 ARG A CA 1
ATOM 1328 C C . ARG A 1 170 ? -20.971 -18.765 13.862 1.00 63.66 170 ARG A C 1
ATOM 1330 O O . ARG A 1 170 ? -21.605 -19.259 12.936 1.00 63.66 170 ARG A O 1
ATOM 1337 N N . THR A 1 171 ? -20.382 -19.500 14.803 1.00 62.09 171 THR A N 1
ATOM 1338 C CA . THR A 1 171 ? -20.335 -20.972 14.789 1.00 62.09 171 THR A CA 1
ATOM 1339 C C . THR A 1 171 ? -21.381 -21.635 15.680 1.00 62.09 171 THR A C 1
ATOM 1341 O O . THR A 1 171 ? -21.543 -22.851 15.606 1.00 62.09 171 THR A O 1
ATOM 1344 N N . ARG A 1 172 ? -22.137 -20.880 16.491 1.00 57.12 172 ARG A N 1
ATOM 1345 C CA . ARG A 1 172 ? -23.277 -21.451 17.223 1.00 57.12 172 ARG A CA 1
ATOM 1346 C C . ARG A 1 172 ? -24.368 -21.868 16.231 1.00 57.12 172 ARG A C 1
ATOM 1348 O O . ARG A 1 172 ? -24.904 -20.994 15.546 1.00 57.12 172 ARG A O 1
ATOM 1355 N N . PRO A 1 173 ? -24.750 -23.160 16.175 1.00 56.84 173 PRO A N 1
ATOM 1356 C CA . PRO A 1 173 ? -25.940 -23.565 15.448 1.00 56.84 173 PRO A CA 1
ATOM 1357 C C . PRO A 1 173 ? -27.107 -22.750 15.998 1.00 56.84 173 PRO A C 1
ATOM 1359 O O . PRO A 1 173 ? -27.367 -22.771 17.206 1.00 56.84 173 PRO A O 1
ATOM 1362 N N . ARG A 1 174 ? -27.808 -22.011 15.131 1.00 62.25 174 ARG A N 1
ATOM 1363 C CA . ARG A 1 174 ? -29.158 -21.552 15.454 1.00 62.25 174 ARG A CA 1
ATOM 1364 C C . ARG A 1 174 ? -30.010 -22.808 15.510 1.00 62.25 174 ARG A C 1
ATOM 1366 O O . ARG A 1 174 ? -30.613 -23.190 14.513 1.00 62.25 174 ARG A O 1
ATOM 1373 N N . PHE A 1 175 ? -30.008 -23.482 16.656 1.00 65.88 175 PHE A N 1
ATOM 1374 C CA . PHE A 1 175 ? -31.091 -24.393 16.961 1.00 65.88 175 PHE A CA 1
ATOM 1375 C C . PHE A 1 175 ? -32.371 -23.575 16.787 1.00 65.88 175 PHE A C 1
ATOM 1377 O O . PHE A 1 175 ? -32.448 -22.482 17.364 1.00 65.88 175 PHE A O 1
ATOM 1384 N N . PRO A 1 176 ? -33.320 -24.025 15.945 1.00 65.81 176 PRO A N 1
ATOM 1385 C CA . PRO A 1 176 ? -34.653 -23.455 15.945 1.00 65.81 176 PRO A CA 1
ATOM 1386 C C . PRO A 1 176 ? -35.070 -23.399 17.406 1.00 65.81 176 PRO A C 1
ATOM 1388 O O . PRO A 1 176 ? -34.968 -24.415 18.101 1.00 65.81 176 PRO A O 1
ATOM 1391 N N . ALA A 1 177 ? -35.406 -22.203 17.899 1.00 61.59 177 ALA A N 1
ATOM 1392 C CA . ALA A 1 177 ? -36.051 -22.093 19.195 1.00 61.59 177 ALA A CA 1
ATOM 1393 C C . ALA A 1 177 ? -37.179 -23.115 19.140 1.00 61.59 177 ALA A C 1
ATOM 1395 O O . ALA A 1 177 ? -37.971 -23.052 18.205 1.00 61.59 177 ALA A O 1
ATOM 1396 N N . ALA A 1 178 ? -37.132 -24.129 20.007 1.00 62.06 178 ALA A N 1
ATOM 1397 C CA . ALA A 1 178 ? -38.138 -25.169 20.015 1.00 62.06 178 ALA A CA 1
ATOM 1398 C C . ALA A 1 178 ? -39.472 -24.443 20.139 1.00 62.06 178 ALA A C 1
ATOM 1400 O O . ALA A 1 178 ? -39.759 -23.861 21.189 1.00 62.06 178 ALA A O 1
ATOM 1401 N N . ASP A 1 179 ? -40.201 -24.380 19.024 1.00 57.72 179 ASP A N 1
ATOM 1402 C CA . ASP A 1 179 ? -41.505 -23.761 18.976 1.00 57.72 179 ASP A CA 1
ATOM 1403 C C . ASP A 1 179 ? -42.295 -24.410 20.093 1.00 57.72 179 ASP A C 1
ATOM 1405 O O . ASP A 1 179 ? -42.314 -25.636 20.225 1.00 57.72 179 ASP A O 1
ATOM 1409 N N . HIS A 1 180 ? -42.846 -23.564 20.954 1.00 59.06 180 HIS A N 1
ATOM 1410 C CA . HIS A 1 180 ? -43.685 -23.945 22.067 1.00 59.06 180 HIS A CA 1
ATOM 1411 C C . HIS A 1 180 ? -44.724 -24.972 21.602 1.00 59.06 180 HIS A C 1
ATOM 1413 O O . HIS A 1 180 ? -45.782 -24.622 21.080 1.00 59.06 180 HIS A O 1
ATOM 1419 N N . VAL A 1 181 ? -44.416 -26.255 21.804 1.00 58.12 181 VAL A N 1
ATOM 1420 C CA . VAL A 1 181 ? -45.363 -27.349 21.652 1.00 58.12 181 VAL A CA 1
ATOM 1421 C C . VAL A 1 181 ? -46.387 -27.168 22.761 1.00 58.12 181 VAL A C 1
ATOM 1423 O O . VAL A 1 181 ? -46.135 -27.465 23.924 1.00 58.12 181 VAL A O 1
ATOM 1426 N N . GLY A 1 182 ? -47.535 -26.622 22.372 1.00 54.72 182 GLY A N 1
ATOM 1427 C CA . GLY A 1 182 ? -48.826 -26.895 22.984 1.00 54.72 182 GLY A CA 1
ATOM 1428 C C . GLY A 1 182 ? -48.990 -26.441 24.428 1.00 54.72 182 GLY A C 1
ATOM 1429 O O . GLY A 1 182 ? -48.966 -27.244 25.357 1.00 54.72 182 GLY A O 1
ATOM 1430 N N . SER A 1 183 ? -49.353 -25.171 24.601 1.00 56.66 183 SER A N 1
ATOM 1431 C CA . SER A 1 183 ? -50.219 -24.774 25.707 1.00 56.66 183 SER A CA 1
ATOM 1432 C C . SER A 1 183 ? -51.579 -25.477 25.568 1.00 56.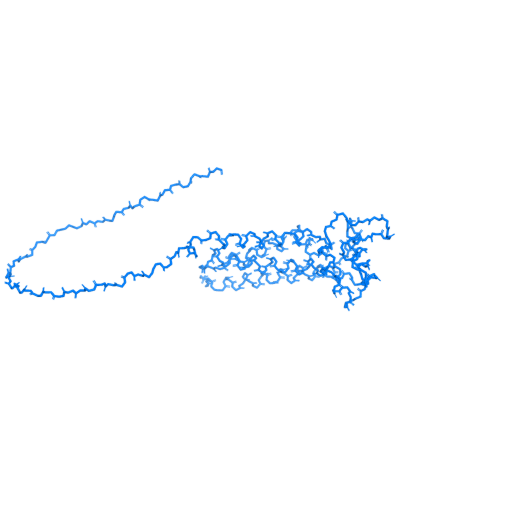66 183 SER A C 1
ATOM 1434 O O . SER A 1 183 ? -52.499 -24.952 24.934 1.00 56.66 183 SER A O 1
ATOM 1436 N N . HIS A 1 184 ? -51.745 -26.651 26.174 1.00 54.50 184 HIS A N 1
ATOM 1437 C CA . HIS A 1 184 ? -53.083 -27.137 26.489 1.00 54.50 184 HIS A CA 1
ATOM 1438 C C . HIS A 1 184 ? -53.585 -26.408 27.736 1.00 54.50 184 HIS A C 1
ATOM 1440 O O . HIS A 1 184 ? -53.249 -26.732 28.872 1.00 54.50 184 HIS A O 1
ATOM 1446 N N . ARG A 1 185 ? -54.402 -25.379 27.481 1.00 55.34 185 ARG A N 1
ATOM 1447 C CA . ARG A 1 185 ? -55.372 -24.830 28.429 1.00 55.34 185 ARG A CA 1
ATOM 1448 C C . ARG A 1 185 ? -56.232 -25.975 28.973 1.00 55.34 185 ARG A C 1
ATOM 1450 O O . ARG A 1 185 ? -57.012 -26.553 28.223 1.00 55.34 185 ARG A O 1
ATOM 1457 N N . ALA A 1 186 ? -56.163 -26.214 30.275 1.00 49.94 186 ALA A N 1
ATOM 1458 C CA . ALA A 1 186 ? -57.271 -26.764 31.042 1.00 49.94 186 ALA A CA 1
ATOM 1459 C C . ALA A 1 186 ? -57.580 -25.752 32.145 1.00 49.94 186 ALA A C 1
ATOM 1461 O O . ALA A 1 186 ? -56.769 -25.509 33.036 1.00 49.94 186 ALA A O 1
ATOM 1462 N N . GLY A 1 187 ? -58.718 -25.077 32.008 1.00 53.81 187 GLY A N 1
ATOM 1463 C CA . GLY A 1 187 ? -59.241 -24.212 33.050 1.00 53.81 187 GLY A CA 1
ATOM 1464 C C . GLY A 1 187 ? -59.841 -25.035 34.183 1.00 53.81 187 GLY A C 1
ATOM 1465 O O . GLY A 1 187 ? -60.483 -26.051 33.943 1.00 53.81 187 GLY A O 1
ATOM 1466 N N . SER A 1 188 ? -59.714 -24.533 35.403 1.00 46.47 188 SER A N 1
ATOM 1467 C CA . SER A 1 188 ? -60.750 -24.690 36.419 1.00 46.47 188 SER A CA 1
ATOM 1468 C C . SER A 1 188 ? -60.642 -23.539 37.405 1.00 46.47 188 SER A C 1
ATOM 1470 O O . SER A 1 188 ? -59.572 -23.243 37.933 1.00 46.47 188 SER A O 1
ATOM 1472 N N . ALA A 1 189 ? -61.772 -22.871 37.583 1.00 53.19 189 ALA A N 1
ATOM 1473 C CA . ALA A 1 189 ? -61.981 -21.742 38.457 1.00 53.19 189 ALA A CA 1
ATOM 1474 C C . ALA A 1 189 ? -61.633 -22.051 39.919 1.00 53.19 189 ALA A C 1
ATOM 1476 O O . ALA A 1 189 ? -61.982 -23.108 40.432 1.00 53.19 189 ALA A O 1
ATOM 1477 N N . HIS A 1 190 ? -61.073 -21.061 40.612 1.00 49.41 190 HIS A N 1
ATOM 1478 C CA . HIS A 1 190 ? -61.425 -20.831 42.006 1.00 49.41 190 HIS A CA 1
ATOM 1479 C C . HIS A 1 190 ? -61.334 -19.337 42.326 1.00 49.41 190 HIS A C 1
ATOM 1481 O O . HIS A 1 190 ? -60.255 -18.755 42.404 1.00 49.41 190 HIS A O 1
ATOM 1487 N N . GLN A 1 191 ? -62.506 -18.717 42.480 1.00 51.53 191 GLN A N 1
ATOM 1488 C CA . GLN A 1 191 ? -62.671 -17.484 43.243 1.00 51.53 191 GLN A CA 1
ATOM 1489 C C . GLN A 1 191 ? -62.425 -17.805 44.720 1.00 51.53 191 GLN A C 1
ATOM 1491 O O . GLN A 1 191 ? -62.988 -18.766 45.245 1.00 51.53 191 GLN A O 1
ATOM 1496 N N . GLY A 1 192 ? -61.590 -16.995 45.368 1.00 43.56 192 GLY A N 1
ATOM 1497 C CA . GLY A 1 192 ? -61.276 -17.068 46.790 1.00 43.56 192 GLY A CA 1
ATOM 1498 C C . GLY A 1 192 ? -60.813 -15.700 47.281 1.00 43.56 192 GLY A C 1
ATOM 1499 O O . GLY A 1 192 ? -59.836 -15.148 46.793 1.00 43.56 192 GLY A O 1
ATOM 1500 N N . THR A 1 193 ? -61.599 -15.143 48.186 1.00 48.59 193 THR A N 1
ATOM 1501 C CA . THR A 1 193 ? -61.633 -13.787 48.743 1.00 48.59 193 THR A CA 1
ATOM 1502 C C . THR A 1 193 ? -60.403 -13.326 49.543 1.00 48.59 193 THR A C 1
ATOM 1504 O O . THR A 1 193 ? -59.836 -14.104 50.296 1.00 48.59 193 THR A O 1
ATOM 1507 N N . ALA A 1 194 ? -60.144 -12.012 49.454 1.00 47.97 194 ALA A N 1
ATOM 1508 C CA . ALA A 1 194 ? -59.819 -11.041 50.520 1.00 47.97 194 ALA A CA 1
ATOM 1509 C C . ALA A 1 194 ? -58.690 -11.316 51.544 1.00 47.97 194 ALA A C 1
ATOM 1511 O O . ALA A 1 194 ? -58.750 -12.265 52.315 1.00 47.97 194 ALA A O 1
ATOM 1512 N N . GLY A 1 195 ? -57.766 -10.347 51.692 1.00 40.88 195 GLY A N 1
ATOM 1513 C CA . GLY A 1 195 ? -56.978 -10.205 52.927 1.00 40.88 195 GLY A CA 1
ATOM 1514 C C . GLY A 1 195 ? -55.702 -9.348 52.875 1.00 40.88 195 GLY A C 1
ATOM 1515 O O . GLY A 1 195 ? -54.619 -9.906 52.833 1.00 40.88 195 GLY A O 1
ATOM 1516 N N . SER A 1 196 ? -55.868 -8.022 52.986 1.00 48.72 196 SER A N 1
ATOM 1517 C CA . SER A 1 196 ? -55.038 -7.021 53.708 1.00 48.72 196 SER A CA 1
ATOM 1518 C C . SER A 1 196 ? -53.532 -6.767 53.402 1.00 48.72 196 SER A C 1
ATOM 1520 O O . SER A 1 196 ? -52.799 -7.679 53.031 1.00 48.72 196 SER A O 1
ATOM 1522 N N . PRO A 1 197 ? -53.030 -5.521 53.614 1.00 61.75 197 PRO A N 1
ATOM 1523 C CA . PRO A 1 197 ? -51.681 -5.086 53.261 1.00 61.75 197 PRO A CA 1
ATOM 1524 C C . PRO A 1 197 ? -50.721 -5.028 54.466 1.00 61.75 197 PRO A C 1
ATOM 1526 O O . PRO A 1 197 ? -51.021 -4.419 55.488 1.00 61.75 197 PRO A O 1
ATOM 1529 N N . HIS A 1 198 ? -49.514 -5.565 54.298 1.00 49.66 198 HIS A N 1
ATOM 1530 C CA . HIS A 1 198 ? -48.345 -5.283 55.140 1.00 49.66 198 HIS A CA 1
ATOM 1531 C C . HIS A 1 198 ? -47.115 -5.238 54.220 1.00 49.66 198 HIS A C 1
ATOM 1533 O O . HIS A 1 198 ? -46.783 -6.214 53.561 1.00 49.66 198 HIS A O 1
ATOM 1539 N N . SER A 1 199 ? -46.590 -4.052 53.907 1.00 50.69 199 SER A N 1
ATOM 1540 C CA . SER A 1 199 ? -45.485 -3.401 54.625 1.00 50.69 199 SER A CA 1
ATOM 1541 C C . SER A 1 199 ? -44.211 -4.251 54.697 1.00 50.69 199 SER A C 1
ATOM 1543 O O . SER A 1 199 ? -44.143 -5.186 55.487 1.00 50.69 199 SER A O 1
ATOM 1545 N N . GLY A 1 200 ? -43.167 -3.820 53.981 1.00 45.19 200 GLY A N 1
ATOM 1546 C CA . GLY A 1 200 ? -41.794 -3.995 54.454 1.00 45.19 200 GLY A CA 1
ATOM 1547 C C . GLY A 1 200 ? -40.777 -4.559 53.462 1.00 45.19 200 GLY A C 1
ATOM 1548 O O . GLY A 1 200 ? -40.867 -5.702 53.040 1.00 45.19 200 GLY A O 1
ATOM 1549 N N . LEU A 1 201 ? -39.722 -3.759 53.277 1.00 48.38 201 LEU A N 1
ATOM 1550 C CA . LEU A 1 201 ? -38.319 -4.157 53.096 1.00 48.38 201 LEU A CA 1
ATOM 1551 C C . LEU A 1 201 ? -37.787 -4.418 51.677 1.00 48.38 201 LEU A C 1
ATOM 1553 O O . LEU A 1 201 ? -37.752 -5.528 51.159 1.00 48.38 201 LEU A O 1
ATOM 1557 N N . CYS A 1 202 ? -37.208 -3.339 51.135 1.00 54.56 202 CYS A N 1
ATOM 1558 C CA . CYS A 1 202 ? -35.802 -3.251 50.731 1.00 54.56 202 CYS A CA 1
ATOM 1559 C C . CYS A 1 202 ? -35.040 -4.577 50.561 1.00 54.56 202 CYS A C 1
ATOM 1561 O O . CYS A 1 202 ? -34.583 -5.165 51.541 1.00 54.56 202 CYS A O 1
ATOM 1563 N N . ARG A 1 203 ? -34.700 -4.914 49.313 1.00 45.66 203 ARG A N 1
ATOM 1564 C CA . ARG A 1 203 ? -33.435 -5.591 49.000 1.00 45.66 203 ARG A CA 1
ATOM 1565 C C . ARG A 1 203 ? -32.797 -4.971 47.760 1.00 45.66 203 ARG A C 1
ATOM 1567 O O . ARG A 1 203 ? -33.317 -5.063 46.655 1.00 45.66 203 ARG A O 1
ATOM 1574 N N . ALA A 1 204 ? -31.678 -4.302 48.010 1.00 56.84 204 ALA A N 1
ATOM 1575 C CA . ALA A 1 204 ? -30.738 -3.775 47.033 1.00 56.84 204 ALA A CA 1
ATOM 1576 C C . ALA A 1 204 ? -29.894 -4.924 46.413 1.00 56.84 204 ALA A C 1
ATOM 1578 O O . ALA A 1 204 ? -29.975 -6.064 46.880 1.00 56.84 204 ALA A O 1
ATOM 1579 N N . PRO A 1 205 ? -29.126 -4.658 45.342 1.00 59.50 205 PRO A N 1
ATOM 1580 C CA . PRO A 1 205 ? -28.826 -5.625 44.290 1.00 59.50 205 PRO A CA 1
ATOM 1581 C C . PRO A 1 205 ? -27.636 -6.540 44.599 1.00 59.50 205 PRO A C 1
ATOM 1583 O O . PRO A 1 205 ? -26.643 -6.137 45.202 1.00 59.50 205 PRO A O 1
ATOM 1586 N N . ALA A 1 206 ? -27.720 -7.774 44.100 1.00 52.59 206 ALA A N 1
ATOM 1587 C CA . ALA A 1 206 ? -26.618 -8.725 44.089 1.00 52.59 206 ALA A CA 1
ATOM 1588 C C . ALA A 1 206 ? -25.515 -8.253 43.122 1.00 52.59 206 ALA A C 1
ATOM 1590 O O . ALA A 1 206 ? -25.659 -8.308 41.901 1.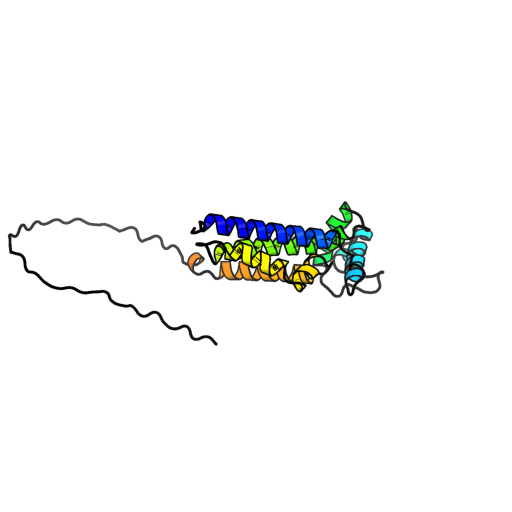00 52.59 206 ALA A O 1
ATOM 1591 N N . LEU A 1 207 ? -24.405 -7.788 43.694 1.00 51.34 207 LEU A N 1
ATOM 1592 C CA . LEU A 1 207 ? -23.124 -7.589 43.020 1.00 51.34 207 LEU A CA 1
ATOM 1593 C C . LEU A 1 207 ? -22.577 -8.950 42.576 1.00 51.34 207 LEU A C 1
ATOM 1595 O O . LEU A 1 207 ? -22.028 -9.700 43.382 1.00 51.34 207 LEU A O 1
ATOM 1599 N N . HIS A 1 208 ? -22.719 -9.273 41.290 1.00 57.19 208 HIS A N 1
ATOM 1600 C CA . HIS A 1 208 ? -22.075 -10.447 40.714 1.00 57.19 208 HIS A CA 1
ATOM 1601 C C . HIS A 1 208 ? -20.648 -10.101 40.268 1.00 57.19 208 HIS A C 1
ATOM 1603 O O . HIS A 1 208 ? -20.418 -9.289 39.374 1.00 57.19 208 HIS A O 1
ATOM 1609 N N . HIS A 1 209 ? -19.700 -10.744 40.946 1.00 55.25 209 HIS A N 1
ATOM 1610 C CA . HIS A 1 209 ? -18.270 -10.826 40.666 1.00 55.25 209 HIS A CA 1
ATOM 1611 C C . HIS A 1 209 ? -17.912 -10.898 39.167 1.00 55.25 209 HIS A C 1
ATOM 1613 O O . HIS A 1 209 ? -18.297 -11.838 38.476 1.00 55.25 209 HIS A O 1
ATOM 1619 N N . GLN A 1 210 ? -17.072 -9.968 38.703 1.00 59.47 210 GLN A N 1
ATOM 1620 C CA . GLN A 1 210 ? -16.275 -10.101 37.477 1.00 59.47 210 GLN A CA 1
ATOM 1621 C C . GLN A 1 210 ? -14.894 -10.703 37.826 1.00 59.47 210 GLN A C 1
ATOM 1623 O O . GLN A 1 210 ? -14.264 -10.243 38.786 1.00 59.47 210 GLN A O 1
ATOM 1628 N N . PRO A 1 211 ? -14.399 -11.719 37.095 1.00 62.78 211 PRO A N 1
ATOM 1629 C CA . PRO A 1 211 ? -13.088 -12.315 37.339 1.00 62.78 211 PRO A CA 1
ATOM 1630 C C . PRO A 1 211 ? -11.937 -11.468 36.763 1.00 62.78 211 PRO A C 1
ATOM 1632 O O . PRO A 1 211 ? -11.984 -10.978 35.637 1.00 62.78 211 PRO A O 1
ATOM 1635 N N . ARG A 1 212 ? -10.865 -11.336 37.556 1.00 57.97 212 ARG A N 1
ATOM 1636 C CA . ARG A 1 212 ? -9.576 -10.734 37.179 1.00 57.97 212 ARG A CA 1
ATOM 1637 C C . ARG A 1 212 ? -8.893 -11.559 36.082 1.00 57.97 212 ARG A C 1
ATOM 1639 O O . ARG A 1 212 ? -8.474 -12.685 36.338 1.00 57.97 212 ARG A O 1
ATOM 1646 N N . PHE A 1 213 ? -8.667 -10.961 34.914 1.00 56.38 213 PHE A N 1
ATOM 1647 C CA . PHE A 1 213 ? -7.666 -11.446 33.962 1.00 56.38 213 PHE A CA 1
ATOM 1648 C C . PHE A 1 213 ? -6.257 -11.171 34.511 1.00 56.38 213 PHE A C 1
ATOM 1650 O O . PHE A 1 213 ? -5.852 -10.018 34.667 1.00 56.38 213 PHE A O 1
ATOM 1657 N N . LYS A 1 214 ? -5.510 -12.240 34.812 1.00 55.19 214 LYS A N 1
ATOM 1658 C CA . LYS A 1 214 ? -4.053 -12.195 34.985 1.00 55.19 214 LYS A CA 1
ATOM 1659 C C . LYS A 1 214 ? -3.416 -12.022 33.602 1.00 55.19 214 LYS A C 1
ATOM 1661 O O . LYS A 1 214 ? -3.709 -12.803 32.702 1.00 55.19 214 LYS A O 1
ATOM 1666 N N . ARG A 1 215 ? -2.568 -11.003 33.444 1.00 54.06 215 ARG A N 1
ATOM 1667 C CA . ARG A 1 215 ? -1.642 -10.887 32.309 1.00 54.06 215 ARG A CA 1
ATOM 1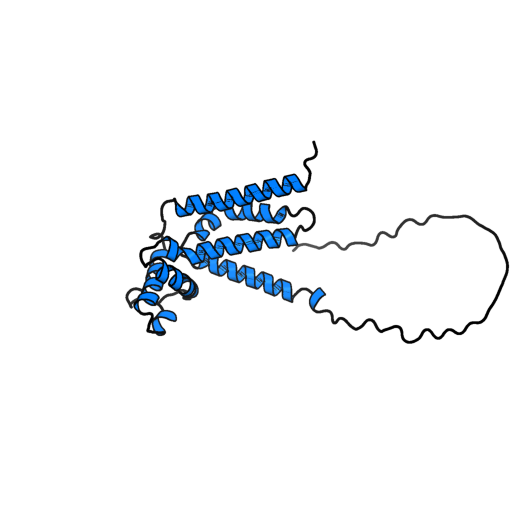668 C C . ARG A 1 215 ? -0.423 -11.770 32.587 1.00 54.06 215 ARG A C 1
ATOM 1670 O O . ARG A 1 215 ? 0.080 -11.747 33.711 1.00 54.06 215 ARG A O 1
ATOM 1677 N N . ALA A 1 216 ? -0.019 -12.536 31.581 1.00 63.09 216 ALA A N 1
ATOM 1678 C CA . ALA A 1 216 ? 1.341 -13.037 31.421 1.00 63.09 216 ALA A CA 1
ATOM 1679 C C . ALA A 1 216 ? 2.126 -12.029 30.573 1.00 63.09 216 ALA A C 1
ATOM 1681 O O . ALA A 1 216 ? 1.465 -11.331 29.763 1.00 63.09 216 ALA A O 1
#